Protein AF-0000000084334472 (afdb_homodimer)

Secondary structure (DSSP, 8-state):
---HHHH-TT------SS--HHHHHHHHHHHHHHHHHHHHHHTT--HHHHTSBSSTTS-BHHHHHHHHHHHHHHHHHHHHHHHHSSSPBPP---HHHHTTSGGGGS-THHHHHHHHHHHHHHHHHHHH--HHHHT-EEEETTTTEEEEHHHHHHHHHHHHHHHHHHHHH---/---HHHH-TT------SS--HHHHHHHHHHHHHHHHHHHHHHTT--HHHHTSBSSTTS-BHHHHHHHHHHHHHHHHHHHHHHHHSSSPBPP---HHHHTTSGGGGS-THHHHHHHHHHHHHHHHHHHH--HHHHT-EEEETTTTEEEEHHHHHHHHHHHHHHHHHHHHH---

pLDDT: mean 96.69, std 6.69, range [41.19, 98.94]

Radius of gyration: 20.28 Å; Cα contacts (8 Å, |Δi|>4): 456; chains: 2; bounding box: 44×54×48 Å

Foldseek 3Di:
DQPVCLVFVPDDFDDDPDLDPVNLVVLLVLLLCLLVLLCVLPVPPDPVQQQDALGVVHGGVLLLLQLLLVVLVLLLVQLVCQQVDAQAEGDDDDSVVVSPDPCSVDDSVVSSVSSNVSSVSVSVSSVVDDPVSQQGWHAHVVVRDTDGNSRSSSNSSSSSVRSSCSSNNRDD/DQPVCLVFVPDDFDDDPDLDPVNLVVLLVLLLCLLVLLCVLPVPPDPVQQQDALGVVHGGVLLLLQLLLVVLVLLLVQLVCQQVDAQAEGDDDDSVVVSPDPCSVDDSVVSSVSSNVSSVSVSVVSVPDDPVSQQGWHAHVVVRDTDGNSRSSSNSSSSSVRSSCSSNNRDD

Sequence (344 aa):
MIDDSLRYPIGKFTPPAAYTQEDITAWIADIKALPMQVRNAVIGLTDLQLNTPYRPGGWTIKQVVHHMADSHMNSLIRFKWALTEENPTIKTYHEDKWATQPDYALPVESSLKMLEGIHQHLVALLESFSEAEWNRTFYHPEAQIEISLKRNLGIYSWHGRHHLAHIQNTQFMIDDSLRYPIGKFTPPAAYTQEDITAWIADIKALPMQVRNAVIGLTDLQLNTPYRPGGWTIKQVVHHMADSHMNSLIRFKWALTEENPTIKTYHEDKWATQPDYALPVESSLKMLEGIHQHLVALLESFSEAEWNRTFYHPEAQIEISLKRNLGIYSWHGRHHLAHIQNTQF

Nearest PDB structures (foldseek):
  1rxq-assembly1_B  TM=9.729E-01  e=3.483E-16  Bacillus subtilis
  2rd9-assembly1_A  TM=7.974E-01  e=3.534E-05  Halalkalibacterium halodurans C-125
  2nsf-assembly1_A  TM=7.844E-01  e=7.533E-04  Corynebacterium glutamicum
  2yqy-assembly1_A  TM=8.229E-01  e=3.660E-03  Thermus thermophilus HB8
  2nsg-assembly1_A  TM=7.778E-01  e=3.851E-03  Corynebacterium glutamicum

InterPro domains:
  IPR023774 Putative metal-dependent hydrolase YfiT [MF_01256] (4-170)
  IPR024775 Hercynine oxygenase, DinB-like domain [PF12867] (35-167)
  IPR034660 DinB/YfiT-like putative metalloenzymes [G3DSA:1.20.120.450] (2-171)
  IPR034660 DinB/YfiT-like putative metalloenzymes [SSF109854] (6-168)

Organism: NCBI:txid1302689

Solvent-accessible surface area (backbone atoms only — not comparable to full-atom values): 19086 Å² total; per-residue (Å²): 127,89,60,59,57,63,77,33,66,77,55,78,88,70,85,66,97,65,90,44,70,69,52,51,52,51,30,48,52,44,48,60,46,41,44,61,52,50,48,68,71,47,75,82,56,49,72,71,56,33,64,35,46,48,41,93,94,48,56,23,40,41,42,50,49,44,44,50,28,56,50,50,52,51,49,49,50,51,53,52,44,26,76,72,38,85,55,35,72,60,78,84,78,61,63,75,58,59,63,69,38,68,40,55,72,52,68,63,64,36,31,49,31,24,32,44,15,50,35,52,39,44,45,42,41,64,75,62,54,49,74,72,57,42,64,30,28,29,28,38,72,88,81,67,43,76,43,34,46,55,56,50,45,48,50,50,28,45,50,52,53,39,54,45,43,38,53,70,68,41,82,128,127,88,60,59,57,62,78,34,68,77,55,77,90,71,85,69,96,65,89,44,71,67,54,52,54,50,30,50,51,45,48,62,45,40,44,62,53,49,47,67,71,46,74,81,55,49,72,70,56,32,64,35,46,48,40,94,95,48,56,24,39,43,42,49,50,43,45,51,28,55,52,50,52,51,46,49,50,52,54,52,43,26,75,72,40,82,55,35,71,60,79,85,79,61,64,75,59,60,63,68,40,67,40,56,73,52,68,63,63,36,31,50,31,25,32,42,16,49,33,53,39,43,46,41,40,62,76,61,55,48,74,72,56,42,64,30,29,28,29,37,72,88,79,68,44,78,43,35,47,55,56,51,45,49,52,51,27,46,50,52,54,39,55,46,42,38,54,70,66,39,82,128

Structure (mmCIF, N/CA/C/O backbone):
data_AF-0000000084334472-model_v1
#
loop_
_entity.id
_entity.type
_entity.pdbx_description
1 polymer 'Putative metal-dependen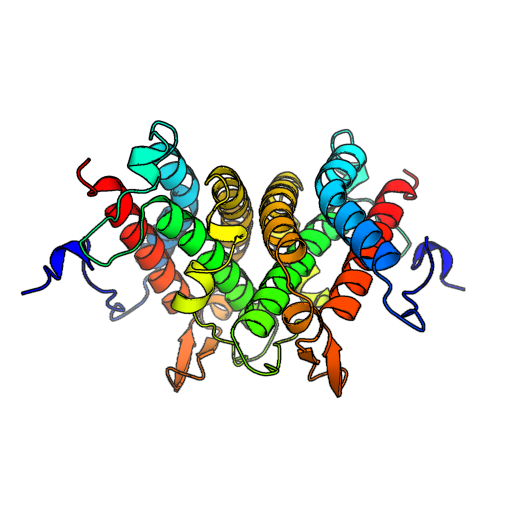t hydrolase'
#
loop_
_atom_site.group_PDB
_atom_site.id
_atom_site.type_symbol
_atom_site.label_atom_id
_atom_site.label_alt_id
_atom_site.label_comp_id
_atom_site.label_asym_id
_atom_site.label_entity_id
_atom_site.label_seq_id
_atom_site.pdbx_PDB_ins_code
_atom_site.Cartn_x
_atom_site.Cartn_y
_atom_site.Cartn_z
_atom_site.occupancy
_atom_site.B_iso_or_equiv
_atom_site.auth_seq_id
_atom_site.auth_comp_id
_atom_site.auth_asym_id
_atom_site.auth_atom_id
_atom_site.pdbx_PDB_model_num
ATOM 1 N N . MET A 1 1 ? -21.172 28.078 10.414 1 41.19 1 MET A N 1
ATOM 2 C CA . MET A 1 1 ? -19.781 28.281 10 1 41.19 1 MET A CA 1
ATOM 3 C C . MET A 1 1 ? -18.953 27.031 10.242 1 41.19 1 MET A C 1
ATOM 5 O O . MET A 1 1 ? -18.734 26.641 11.383 1 41.19 1 MET A O 1
ATOM 9 N N . ILE A 1 2 ? -19.078 25.891 9.492 1 51.53 2 ILE A N 1
ATOM 10 C CA . ILE A 1 2 ? -18.484 24.578 9.688 1 51.53 2 ILE A CA 1
ATOM 11 C C . ILE A 1 2 ? -17 24.734 10.031 1 51.53 2 ILE A C 1
ATOM 13 O O . ILE A 1 2 ? -16.266 25.438 9.336 1 51.53 2 ILE A O 1
ATOM 17 N N . ASP A 1 3 ? -16.562 24.609 11.414 1 62.38 3 ASP A N 1
ATOM 18 C CA . ASP A 1 3 ? -15.383 25.047 12.172 1 62.38 3 ASP A CA 1
ATOM 19 C C . ASP A 1 3 ? -14.102 24.516 11.547 1 62.38 3 ASP A C 1
ATOM 21 O O . ASP A 1 3 ? -13.852 23.312 11.547 1 62.38 3 ASP A O 1
ATOM 25 N N . ASP A 1 4 ? -13.469 25.266 10.562 1 80 4 ASP A N 1
ATOM 26 C CA . ASP A 1 4 ? -12.18 25.078 9.906 1 80 4 ASP A CA 1
ATOM 27 C C . ASP A 1 4 ? -11.141 24.531 10.883 1 80 4 ASP A C 1
ATOM 29 O O . ASP A 1 4 ? -10.211 23.844 10.484 1 80 4 ASP A O 1
ATOM 33 N N . SER A 1 5 ? -11.406 24.844 12.102 1 83.88 5 SER A N 1
ATOM 34 C CA . SER A 1 5 ? -10.438 24.406 13.102 1 83.88 5 SER A CA 1
ATOM 35 C C . SER A 1 5 ? -10.508 22.906 13.32 1 83.88 5 SER A C 1
ATOM 37 O O . SER A 1 5 ? -9.5 22.266 13.648 1 83.88 5 SER A O 1
ATOM 39 N N . LEU A 1 6 ? -11.656 22.391 13.125 1 85 6 LEU A N 1
ATOM 40 C CA . LEU A 1 6 ? -11.797 20.938 13.25 1 85 6 LEU A CA 1
ATOM 41 C C . LEU A 1 6 ? -11.312 20.234 11.992 1 85 6 LEU A C 1
ATOM 43 O O . LEU A 1 6 ? -10.805 19.109 12.062 1 85 6 LEU A O 1
ATOM 47 N N . ARG A 1 7 ? -11.539 20.922 10.969 1 90.62 7 ARG A N 1
ATOM 48 C CA . ARG A 1 7 ? -11.156 20.344 9.688 1 90.62 7 ARG A CA 1
ATOM 49 C C . ARG A 1 7 ? -9.641 20.359 9.516 1 90.62 7 ARG A C 1
ATOM 51 O O . ARG A 1 7 ? -9.07 19.453 8.891 1 90.62 7 ARG A O 1
ATOM 58 N N . TYR A 1 8 ? -8.984 21.391 10.031 1 94.56 8 TYR A N 1
ATOM 59 C CA . TYR A 1 8 ? -7.531 21.547 9.977 1 94.56 8 TYR A CA 1
ATOM 60 C C . TYR A 1 8 ? -6.965 21.875 11.352 1 94.56 8 TYR A C 1
ATOM 62 O O . TYR A 1 8 ? -6.457 22.969 11.578 1 94.56 8 TYR A O 1
ATOM 70 N N . PRO A 1 9 ? -6.906 20.922 12.094 1 93.56 9 PRO A N 1
ATOM 71 C CA . PRO A 1 9 ? -6.562 21.156 13.492 1 93.56 9 PRO A CA 1
ATOM 72 C C . PRO A 1 9 ? -5.141 21.688 13.672 1 93.56 9 PRO A C 1
ATOM 74 O O . PRO A 1 9 ? -4.828 22.312 14.695 1 93.56 9 PRO A O 1
ATOM 77 N N . ILE A 1 10 ? -4.215 21.438 12.641 1 95 10 ILE A N 1
ATOM 78 C CA . ILE A 1 10 ? -2.855 21.953 12.766 1 95 10 ILE A CA 1
ATOM 79 C C . ILE A 1 10 ? -2.557 22.906 11.609 1 95 10 ILE A C 1
ATOM 81 O O . ILE A 1 10 ? -1.393 23.141 11.273 1 95 10 ILE A O 1
ATOM 85 N N . GLY A 1 11 ? -3.615 23.375 10.953 1 94.62 11 GLY A N 1
ATOM 86 C CA . GLY A 1 11 ? -3.469 24.266 9.812 1 94.62 11 GLY A CA 1
ATOM 87 C C . GLY A 1 11 ? -3.281 23.516 8.5 1 94.62 11 GLY A C 1
ATOM 88 O O . GLY A 1 11 ? -3.15 22.297 8.492 1 94.62 11 GLY A O 1
ATOM 89 N N . LYS A 1 12 ? -3.27 24.234 7.414 1 95.38 12 LYS A N 1
ATOM 90 C CA . LYS A 1 12 ? -3.049 23.672 6.082 1 95.38 12 LYS A CA 1
ATOM 91 C C . LYS A 1 12 ? -1.558 23.531 5.789 1 95.38 12 LYS A C 1
ATOM 93 O O . LYS A 1 12 ? -0.731 24.219 6.395 1 95.38 12 LYS A O 1
ATOM 98 N N . PHE A 1 13 ? -1.219 22.672 4.98 1 95.44 13 PHE A N 1
ATOM 99 C CA . PHE A 1 13 ? 0.177 22.547 4.582 1 95.44 13 PHE A CA 1
ATOM 100 C C . PHE A 1 13 ? 0.644 23.781 3.83 1 95.44 13 PHE A C 1
ATOM 102 O O . PHE A 1 13 ? -0.03 24.25 2.906 1 95.44 13 PHE A O 1
ATOM 109 N N . THR A 1 14 ? 1.748 24.312 4.18 1 93.81 14 THR A N 1
ATOM 110 C CA . THR A 1 14 ? 2.424 25.406 3.496 1 93.81 14 THR A CA 1
ATOM 111 C C . THR A 1 14 ? 3.859 25.031 3.146 1 93.81 14 THR A C 1
ATOM 113 O O . THR A 1 14 ? 4.691 24.828 4.035 1 93.81 14 THR A O 1
ATOM 116 N N . PRO A 1 15 ? 4.086 24.891 1.851 1 92.5 15 PRO A N 1
ATOM 117 C CA . PRO A 1 15 ? 5.469 24.578 1.488 1 92.5 15 PRO A CA 1
ATOM 118 C C . PRO A 1 15 ? 6.461 25.641 1.938 1 92.5 15 PRO A C 1
ATOM 120 O O . PRO A 1 15 ? 6.18 26.844 1.827 1 92.5 15 PRO A O 1
ATOM 123 N N . PRO A 1 16 ? 7.535 25.25 2.453 1 93.69 16 PRO A N 1
ATOM 124 C CA . PRO A 1 16 ? 8.555 26.234 2.836 1 93.69 16 PRO A CA 1
ATOM 125 C C . PRO A 1 16 ? 9.219 26.891 1.631 1 93.69 16 PRO A C 1
ATOM 127 O O . PRO A 1 16 ? 9.133 26.375 0.514 1 93.69 16 PRO A O 1
ATOM 130 N N . ALA A 1 17 ? 9.836 28 1.909 1 92.25 17 ALA A N 1
ATOM 131 C CA . ALA A 1 17 ? 10.562 28.703 0.856 1 92.25 17 ALA A CA 1
ATOM 132 C C . ALA A 1 17 ? 11.719 27.875 0.325 1 92.25 17 ALA A C 1
ATOM 134 O O . ALA A 1 17 ? 12.016 27.891 -0.871 1 92.25 17 ALA A O 1
ATOM 135 N N . ALA A 1 18 ? 12.352 27.219 1.237 1 94.44 18 ALA A N 1
ATOM 136 C CA . ALA A 1 18 ? 13.438 26.297 0.912 1 94.44 18 ALA A CA 1
ATOM 137 C C . ALA A 1 18 ? 13.367 25.047 1.784 1 94.44 18 ALA A C 1
ATOM 139 O O . ALA A 1 18 ? 13.055 25.125 2.973 1 94.44 18 ALA A O 1
ATOM 140 N N . TYR A 1 19 ? 13.633 23.969 1.15 1 96.06 19 TYR A N 1
ATOM 141 C CA . TYR A 1 19 ? 13.672 22.719 1.89 1 96.06 19 TYR A CA 1
ATOM 142 C C . TYR A 1 19 ? 15.055 22.469 2.479 1 96.06 19 TYR A C 1
ATOM 144 O O . TYR A 1 19 ? 15.953 21.984 1.79 1 96.06 19 TYR A O 1
ATOM 152 N N . THR A 1 20 ? 15.211 22.75 3.783 1 96.44 20 THR A N 1
ATOM 153 C CA . THR A 1 20 ? 16.516 22.641 4.43 1 96.44 20 THR A CA 1
ATOM 154 C C . THR A 1 20 ? 16.734 21.219 4.938 1 96.44 20 THR A C 1
ATOM 156 O O . THR A 1 20 ? 15.797 20.422 5.039 1 96.44 20 THR A O 1
ATOM 159 N N . GLN A 1 21 ? 17.969 20.938 5.23 1 96.31 21 GLN A N 1
ATOM 160 C CA . GLN A 1 21 ? 18.297 19.656 5.828 1 96.31 21 GLN A CA 1
ATOM 161 C C . GLN A 1 21 ? 17.578 19.469 7.16 1 96.31 21 GLN A C 1
ATOM 163 O O . GLN A 1 21 ? 17.188 18.344 7.512 1 96.31 21 GLN A O 1
ATOM 168 N N . GLU A 1 22 ? 17.453 20.516 7.914 1 97.12 22 GLU A N 1
ATOM 169 C CA . GLU A 1 22 ? 16.734 20.453 9.18 1 97.12 22 GLU A CA 1
ATOM 170 C C . GLU A 1 22 ? 15.266 20.062 8.969 1 97.12 22 GLU A C 1
ATOM 172 O O . GLU A 1 22 ? 14.719 19.266 9.719 1 97.12 22 GLU A O 1
ATOM 177 N N . ASP A 1 23 ? 14.602 20.641 7.969 1 97.19 23 ASP A N 1
ATOM 178 C CA . ASP A 1 23 ? 13.227 20.281 7.625 1 97.19 23 ASP A CA 1
ATOM 179 C C . ASP A 1 23 ? 13.125 18.797 7.289 1 97.19 23 ASP A C 1
ATOM 181 O O . ASP A 1 23 ? 12.273 18.078 7.832 1 97.19 23 ASP A O 1
ATOM 185 N N . ILE A 1 24 ? 14.016 18.391 6.426 1 98.12 24 ILE A N 1
ATOM 186 C CA . ILE A 1 24 ? 14.008 17.016 5.934 1 98.12 24 ILE A CA 1
ATOM 187 C C . ILE A 1 24 ? 14.172 16.047 7.102 1 98.12 24 ILE A C 1
ATOM 189 O O . ILE A 1 24 ? 13.422 15.086 7.223 1 98.12 24 ILE A O 1
ATOM 193 N N . THR A 1 25 ? 15.102 16.359 7.984 1 98.31 25 THR A N 1
ATOM 194 C CA . THR A 1 25 ? 15.359 15.516 9.141 1 98.31 25 THR A CA 1
ATOM 195 C C . THR A 1 25 ? 14.133 15.453 10.047 1 98.31 25 THR A C 1
ATOM 197 O O . THR A 1 25 ? 13.742 14.383 10.508 1 98.31 25 THR A O 1
ATOM 200 N N . ALA A 1 26 ? 13.523 16.578 10.258 1 98.62 26 ALA A N 1
ATOM 201 C CA . ALA A 1 26 ? 12.344 16.641 11.117 1 98.62 26 ALA A CA 1
ATOM 202 C C . ALA A 1 26 ? 11.172 15.883 10.492 1 98.62 26 ALA A C 1
ATOM 204 O O . ALA A 1 26 ? 10.43 15.188 11.195 1 98.62 26 ALA A O 1
ATOM 205 N N . TRP A 1 27 ? 11.008 16.062 9.203 1 98.81 27 TRP A N 1
ATOM 206 C CA . TRP A 1 27 ? 9.898 15.414 8.516 1 98.81 27 TRP A CA 1
ATOM 207 C C . TRP A 1 27 ? 10.086 13.906 8.484 1 98.81 27 TRP A C 1
ATOM 209 O O . TRP A 1 27 ? 9.125 13.148 8.617 1 98.81 27 TRP A O 1
ATOM 219 N N . ILE A 1 28 ? 11.289 13.438 8.297 1 98.94 28 ILE A N 1
ATOM 220 C CA . ILE A 1 28 ? 11.555 12 8.352 1 98.94 28 ILE A CA 1
ATOM 221 C C . ILE A 1 28 ? 11.242 11.477 9.75 1 98.94 28 ILE A C 1
ATOM 223 O O . ILE A 1 28 ? 10.68 10.391 9.898 1 98.94 28 ILE A O 1
ATOM 227 N N . ALA A 1 29 ? 11.594 12.211 10.789 1 98.88 29 ALA A N 1
ATOM 228 C CA . ALA A 1 29 ? 11.289 11.82 12.164 1 98.88 29 ALA A CA 1
ATOM 229 C C . ALA A 1 29 ? 9.781 11.711 12.383 1 98.88 29 ALA A C 1
ATOM 231 O O . ALA A 1 29 ? 9.312 10.812 13.07 1 98.88 29 ALA A O 1
ATOM 232 N N . ASP A 1 30 ? 9.008 12.664 11.805 1 98.88 30 ASP A N 1
ATOM 233 C CA . ASP A 1 30 ? 7.555 12.602 11.867 1 98.88 30 ASP A CA 1
ATOM 234 C C . ASP A 1 30 ? 7.027 11.312 11.242 1 98.88 30 ASP A C 1
ATOM 236 O O . ASP A 1 30 ? 6.172 10.641 11.812 1 98.88 30 ASP A O 1
ATOM 240 N N . ILE A 1 31 ? 7.535 11.039 10.055 1 98.94 31 ILE A N 1
ATOM 241 C CA . ILE A 1 31 ? 7.125 9.836 9.328 1 98.94 31 ILE A CA 1
ATOM 242 C C . ILE A 1 31 ? 7.426 8.602 10.172 1 98.94 31 ILE A C 1
ATOM 244 O O . ILE A 1 31 ? 6.586 7.703 10.289 1 98.94 31 ILE A O 1
ATOM 248 N N . LYS A 1 32 ? 8.586 8.555 10.75 1 98.88 32 LYS A N 1
ATOM 249 C CA . LYS A 1 32 ? 9.047 7.41 11.531 1 98.88 32 LYS A CA 1
ATOM 250 C C . LYS A 1 32 ? 8.18 7.203 12.766 1 98.88 32 LYS A C 1
ATOM 252 O O . LYS A 1 32 ? 7.887 6.066 13.141 1 98.88 32 LYS A O 1
ATOM 257 N N . ALA A 1 33 ? 7.707 8.203 13.398 1 98.88 33 ALA A N 1
ATOM 258 C CA . ALA A 1 33 ? 7.027 8.141 14.688 1 98.88 33 ALA A CA 1
ATOM 259 C C . ALA A 1 33 ? 5.535 7.891 14.516 1 98.88 33 ALA A C 1
ATOM 261 O O . ALA A 1 33 ? 4.859 7.449 15.445 1 98.88 33 ALA A O 1
ATOM 262 N N . LEU A 1 34 ? 4.992 8.188 13.391 1 98.94 34 LEU A N 1
ATOM 263 C CA . LEU A 1 34 ? 3.553 8.305 13.188 1 98.94 34 LEU A CA 1
ATOM 264 C C . LEU A 1 34 ? 2.852 6.992 13.531 1 98.94 34 LEU A C 1
ATOM 266 O O . LEU A 1 34 ? 1.853 6.992 14.258 1 98.94 34 LEU A O 1
ATOM 270 N N . PRO A 1 35 ? 3.344 5.812 13.008 1 98.94 35 PRO A N 1
ATOM 271 C CA . PRO A 1 35 ? 2.586 4.59 13.266 1 98.94 35 PRO A CA 1
ATOM 272 C C . PRO A 1 35 ? 2.379 4.328 14.758 1 98.94 35 PRO A C 1
ATOM 274 O O . PRO A 1 35 ? 1.271 3.984 15.18 1 98.94 35 PRO A O 1
ATOM 277 N N . MET A 1 36 ? 3.387 4.477 15.523 1 98.88 36 MET A N 1
ATOM 278 C CA . MET A 1 36 ? 3.258 4.258 16.969 1 98.88 36 MET A CA 1
ATOM 279 C C . MET A 1 36 ? 2.332 5.297 17.594 1 98.88 36 MET A C 1
ATOM 281 O O . MET A 1 36 ? 1.545 4.973 18.484 1 98.88 36 MET A O 1
ATOM 285 N N . GLN A 1 37 ? 2.445 6.543 17.172 1 98.94 37 GLN A N 1
ATOM 286 C CA . GLN A 1 37 ? 1.591 7.602 17.688 1 98.94 37 GLN A CA 1
ATOM 287 C C . GLN A 1 37 ? 0.121 7.328 17.391 1 98.94 37 GLN A C 1
ATOM 289 O O . GLN A 1 37 ? -0.746 7.531 18.234 1 98.94 37 GLN A O 1
ATOM 294 N N . VAL A 1 38 ? -0.172 6.867 16.172 1 98.94 38 VAL A N 1
ATOM 295 C CA . VAL A 1 38 ? -1.544 6.531 15.805 1 98.94 38 VAL A CA 1
ATOM 296 C C . VAL A 1 38 ? -2.031 5.355 16.656 1 98.94 38 VAL A C 1
ATOM 298 O O . VAL A 1 38 ? -3.146 5.379 17.172 1 98.94 38 VAL A O 1
ATOM 301 N N . ARG A 1 39 ? -1.221 4.289 16.781 1 98.88 39 ARG A N 1
ATOM 302 C CA . ARG A 1 39 ? -1.583 3.143 17.609 1 98.88 39 ARG A CA 1
ATOM 303 C C . ARG A 1 39 ? -1.925 3.582 19.031 1 98.88 39 ARG A C 1
ATOM 305 O O . ARG A 1 39 ? -2.951 3.178 19.594 1 98.88 39 ARG A O 1
ATOM 312 N N . ASN A 1 40 ? -1.076 4.395 19.609 1 98.75 40 ASN A N 1
ATOM 313 C CA . ASN A 1 40 ? -1.287 4.867 20.984 1 98.75 40 ASN A CA 1
ATOM 314 C C . ASN A 1 40 ? -2.576 5.676 21.094 1 98.75 40 ASN A C 1
ATOM 316 O O . ASN A 1 40 ? -3.24 5.641 22.141 1 98.75 40 ASN A O 1
ATOM 320 N N . ALA A 1 41 ? -2.904 6.398 20.031 1 98.69 41 ALA A N 1
ATOM 321 C CA . ALA A 1 41 ? -4.086 7.258 20.062 1 98.69 41 ALA A CA 1
ATOM 322 C C . ALA A 1 41 ? -5.367 6.43 20 1 98.69 41 ALA A C 1
ATOM 324 O O . ALA A 1 41 ? -6.422 6.875 20.453 1 98.69 41 ALA A O 1
ATOM 325 N N . VAL A 1 42 ? -5.27 5.133 19.531 1 98.62 42 VAL A N 1
ATOM 326 C CA . VAL A 1 42 ? -6.535 4.453 19.266 1 98.62 42 VAL A CA 1
ATOM 327 C C . VAL A 1 42 ? -6.605 3.166 20.094 1 98.62 42 VAL A C 1
ATOM 329 O O . VAL A 1 42 ? -7.664 2.543 20.188 1 98.62 42 VAL A O 1
ATOM 332 N N . ILE A 1 43 ? -5.527 2.537 20.641 1 96.12 43 ILE A N 1
ATOM 333 C CA . ILE A 1 43 ? -5.43 1.211 21.234 1 96.12 43 ILE A CA 1
ATOM 334 C C . ILE A 1 43 ? -6.406 1.1 22.406 1 96.12 43 ILE A C 1
ATOM 336 O O . ILE A 1 43 ? -6.934 0.02 22.688 1 96.12 43 ILE A O 1
ATOM 340 N N . GLY A 1 44 ? -6.922 2.047 23.016 1 95.19 44 GLY A N 1
ATOM 341 C CA . GLY A 1 44 ? -7.809 1.97 24.156 1 95.19 44 GLY A CA 1
ATOM 342 C C . GLY A 1 44 ? -9.219 2.441 23.859 1 95.19 44 GLY A C 1
ATOM 343 O O . GLY A 1 44 ? -10.094 2.4 24.719 1 95.19 44 GLY A O 1
ATOM 344 N N . LEU A 1 45 ? -9.43 2.766 22.625 1 98 45 LEU A N 1
ATOM 345 C CA . LEU A 1 45 ? -10.742 3.277 22.266 1 98 45 LEU A CA 1
ATOM 346 C C . LEU A 1 45 ? -11.734 2.133 22.047 1 98 45 LEU A C 1
ATOM 348 O O . LEU A 1 45 ? -11.375 1.093 21.5 1 98 45 LEU A O 1
ATOM 352 N N . THR A 1 46 ? -12.969 2.328 22.516 1 97.94 46 THR A N 1
ATOM 353 C CA . THR A 1 46 ? -14.055 1.381 22.281 1 97.94 46 THR A CA 1
ATOM 354 C C . THR A 1 46 ? -14.555 1.472 20.844 1 97.94 46 THR A C 1
ATOM 356 O O . THR A 1 46 ? -14.234 2.422 20.125 1 97.94 46 THR A O 1
ATOM 359 N N . ASP A 1 47 ? -15.359 0.502 20.438 1 97.44 47 ASP A N 1
ATOM 360 C CA . ASP A 1 47 ? -15.961 0.536 19.109 1 97.44 47 ASP A CA 1
ATOM 361 C C . ASP A 1 47 ? -16.797 1.797 18.922 1 97.44 47 ASP A C 1
ATOM 363 O O . ASP A 1 47 ? -16.797 2.389 17.844 1 97.44 47 ASP A O 1
ATOM 367 N N . LEU A 1 48 ? -17.562 2.156 19.938 1 97.88 48 LEU A N 1
ATOM 368 C CA . LEU A 1 48 ? -18.375 3.365 19.875 1 97.88 48 LEU A CA 1
ATOM 369 C C . LEU A 1 48 ? -17.5 4.594 19.625 1 97.88 48 LEU A C 1
ATOM 371 O O . LEU A 1 48 ? -17.844 5.457 18.812 1 97.88 48 LEU A O 1
ATOM 375 N N . GLN A 1 49 ? -16.375 4.648 20.297 1 98.31 49 GLN A N 1
ATOM 376 C CA . GLN A 1 49 ? -15.461 5.777 20.141 1 98.31 49 GLN A CA 1
ATOM 377 C C . GLN A 1 49 ? -14.82 5.785 18.766 1 98.31 49 GLN A C 1
ATOM 379 O O . GLN A 1 49 ? -14.719 6.836 18.125 1 98.31 49 GLN A O 1
ATOM 384 N N . LEU A 1 50 ? -14.438 4.613 18.281 1 98.69 50 LEU A N 1
ATOM 385 C CA . LEU A 1 50 ? -13.836 4.488 16.969 1 98.69 50 LEU A CA 1
ATOM 386 C C . LEU A 1 50 ? -14.82 4.906 15.883 1 98.69 50 LEU A C 1
ATOM 388 O O . LEU A 1 50 ? -14.414 5.375 14.812 1 98.69 50 LEU A O 1
ATOM 392 N N . ASN A 1 51 ? -16.094 4.797 16.156 1 98 51 ASN A N 1
ATOM 393 C CA . ASN A 1 51 ? -17.125 5.117 15.18 1 98 51 ASN A CA 1
ATOM 394 C C . ASN A 1 51 ? -17.672 6.527 15.375 1 98 51 ASN A C 1
ATOM 396 O O . ASN A 1 51 ? -18.703 6.887 14.805 1 98 51 ASN A O 1
ATOM 400 N N . THR A 1 52 ? -16.969 7.367 16.156 1 98 52 THR A N 1
ATOM 401 C CA . THR A 1 52 ? -17.312 8.773 16.344 1 98 52 THR A CA 1
ATOM 402 C C . THR A 1 52 ? -16.641 9.641 15.281 1 98 52 THR A C 1
ATOM 404 O O . THR A 1 52 ? -15.422 9.57 15.094 1 98 52 THR A O 1
ATOM 407 N N . PRO A 1 53 ? -17.438 10.438 14.586 1 97.38 53 PRO A N 1
ATOM 408 C CA . PRO A 1 53 ? -16.812 11.383 13.656 1 97.38 53 PRO A CA 1
ATOM 409 C C . PRO A 1 53 ? -15.992 12.453 14.367 1 97.38 53 PRO A C 1
ATOM 411 O O . PRO A 1 53 ? -16.375 12.922 15.445 1 97.38 53 PRO A O 1
ATOM 414 N N . TYR A 1 54 ? -14.859 12.812 13.812 1 95.69 54 TYR A N 1
ATOM 415 C CA . TYR A 1 54 ? -13.992 13.789 14.469 1 95.69 54 TYR A CA 1
ATOM 416 C C . TYR A 1 54 ? -14.594 15.188 14.383 1 95.69 54 TYR A C 1
ATOM 418 O O . TYR A 1 54 ? -14.172 16.094 15.102 1 95.69 54 TYR A O 1
ATOM 426 N N . ARG A 1 55 ? -15.609 15.375 13.5 1 94.38 55 ARG A N 1
ATOM 427 C CA . ARG A 1 55 ? -16.422 16.578 13.336 1 94.38 55 ARG A CA 1
ATOM 428 C C . ARG A 1 55 ? -17.766 16.266 12.703 1 94.38 55 ARG A C 1
ATOM 430 O O . ARG A 1 55 ? -17.938 15.203 12.094 1 94.38 55 ARG A O 1
ATOM 437 N N . PRO A 1 56 ? -18.75 17.156 12.789 1 91.75 56 PRO A N 1
ATOM 438 C CA . PRO A 1 56 ? -20 16.906 12.078 1 91.75 56 PRO A CA 1
ATOM 439 C C . PRO A 1 56 ? -19.812 16.703 10.578 1 91.75 56 PRO A C 1
ATOM 441 O O . PRO A 1 56 ? -19.203 17.547 9.914 1 91.75 56 PRO A O 1
ATOM 444 N N . GLY A 1 57 ? -20.312 15.602 10.062 1 93.06 57 GLY A N 1
ATOM 445 C CA . GLY A 1 57 ? -20.203 15.312 8.641 1 93.06 57 GLY A CA 1
ATOM 446 C C . GLY A 1 57 ? -18.859 14.773 8.227 1 93.06 57 GLY A C 1
ATOM 447 O O . GLY A 1 57 ? -18.609 14.531 7.047 1 93.06 57 GLY A O 1
ATOM 448 N N . GLY A 1 58 ? -17.953 14.633 9.203 1 95.56 58 GLY A N 1
ATOM 449 C CA . GLY A 1 58 ? -16.625 14.141 8.898 1 95.56 58 GLY A CA 1
ATOM 450 C C . GLY A 1 58 ? -16.5 12.633 9.039 1 95.56 58 GLY A C 1
ATOM 451 O O . GLY A 1 58 ? -17.484 11.938 9.281 1 95.56 58 GLY A O 1
ATOM 452 N N . TRP A 1 59 ? -15.336 12.18 8.859 1 97.88 59 TRP A N 1
ATOM 453 C CA . TRP A 1 59 ? -15.023 10.766 8.992 1 97.88 59 TRP A CA 1
ATOM 454 C C . TRP A 1 59 ? -15 10.344 10.461 1 97.88 59 TRP A C 1
ATOM 456 O O . TRP A 1 59 ? -14.68 11.156 11.336 1 97.88 59 TRP A O 1
ATOM 466 N N . THR A 1 60 ? -15.328 9.133 10.719 1 98.44 60 THR A N 1
ATOM 467 C CA . THR A 1 60 ? -15.094 8.547 12.039 1 98.44 60 THR A CA 1
ATOM 468 C C . THR A 1 60 ? -13.602 8.344 12.273 1 98.44 60 THR A C 1
ATOM 470 O O . THR A 1 60 ? -12.805 8.352 11.336 1 98.44 60 THR A O 1
ATOM 473 N N . ILE A 1 61 ? -13.219 8.117 13.508 1 98.75 61 ILE A N 1
ATOM 474 C CA . ILE A 1 61 ? -11.836 7.828 13.852 1 98.75 61 ILE A CA 1
ATOM 475 C C . ILE A 1 61 ? -11.359 6.586 13.102 1 98.75 61 ILE A C 1
ATOM 477 O O . ILE A 1 61 ? -10.242 6.559 12.586 1 98.75 61 ILE A O 1
ATOM 481 N N . LYS A 1 62 ? -12.227 5.578 13.062 1 98.75 62 LYS A N 1
ATOM 482 C CA . LYS A 1 62 ? -11.898 4.359 12.32 1 98.75 62 LYS A CA 1
ATOM 483 C C . LYS A 1 62 ? -11.617 4.66 10.859 1 98.75 62 LYS A C 1
ATOM 485 O O . LYS A 1 62 ? -10.625 4.184 10.305 1 98.75 62 LYS A O 1
ATOM 490 N N . GLN A 1 63 ? -12.398 5.477 10.242 1 98.81 63 GLN A N 1
ATOM 491 C CA . GLN A 1 63 ? -12.203 5.852 8.852 1 98.81 63 GLN A CA 1
ATOM 492 C C . GLN A 1 63 ? -10.906 6.633 8.664 1 98.81 63 GLN A C 1
ATOM 494 O O . GLN A 1 63 ? -10.203 6.465 7.664 1 98.81 63 GLN A O 1
ATOM 499 N N . VAL A 1 64 ? -10.594 7.484 9.648 1 98.88 64 VAL A N 1
ATOM 500 C CA . VAL A 1 64 ? -9.359 8.266 9.586 1 98.88 64 VAL A CA 1
ATOM 501 C C . VAL A 1 64 ? -8.156 7.328 9.586 1 98.88 64 VAL A C 1
ATOM 503 O O . VAL A 1 64 ? -7.223 7.512 8.797 1 98.88 64 VAL A O 1
ATOM 506 N N . VAL A 1 65 ? -8.18 6.309 10.414 1 98.94 65 VAL A N 1
ATOM 507 C CA . VAL A 1 65 ? -7.062 5.371 10.508 1 98.94 65 VAL A CA 1
ATOM 508 C C . VAL A 1 65 ? -6.922 4.613 9.188 1 98.94 65 VAL A C 1
ATOM 510 O O . VAL A 1 65 ? -5.82 4.508 8.641 1 98.94 65 VAL A O 1
ATOM 513 N N . HIS A 1 66 ? -8.023 4.105 8.664 1 98.94 66 HIS A N 1
ATOM 514 C CA . HIS A 1 66 ? -7.98 3.381 7.398 1 98.94 66 HIS A CA 1
ATOM 515 C C . HIS A 1 66 ? -7.527 4.285 6.258 1 98.94 66 HIS A C 1
ATOM 517 O O . HIS A 1 66 ? -6.766 3.857 5.387 1 98.94 66 HIS A O 1
ATOM 523 N N . HIS A 1 67 ? -7.941 5.535 6.297 1 98.94 67 HIS A N 1
ATOM 524 C CA . HIS A 1 67 ? -7.531 6.5 5.281 1 98.94 67 HIS A CA 1
ATOM 525 C C . HIS A 1 67 ? -6.023 6.73 5.316 1 98.94 67 HIS A C 1
ATOM 527 O O . HIS A 1 67 ? -5.379 6.82 4.27 1 98.94 67 HIS A O 1
ATOM 533 N N . MET A 1 68 ? -5.484 6.875 6.496 1 98.94 68 MET A N 1
ATOM 534 C CA . MET A 1 68 ? -4.043 7.094 6.598 1 98.94 68 MET A CA 1
ATOM 535 C C . MET A 1 68 ? -3.271 5.934 5.98 1 98.94 68 MET A C 1
ATOM 537 O O . MET A 1 68 ? -2.291 6.148 5.266 1 98.94 68 MET A O 1
ATOM 541 N N . ALA A 1 69 ? -3.73 4.707 6.254 1 98.94 69 ALA A N 1
ATOM 542 C CA . ALA A 1 69 ? -3.066 3.547 5.664 1 98.94 69 ALA A CA 1
ATOM 543 C C . ALA A 1 69 ? -3.15 3.58 4.141 1 98.94 69 ALA A C 1
ATOM 545 O O . ALA A 1 69 ? -2.145 3.383 3.455 1 98.94 69 ALA A O 1
ATOM 546 N N . ASP A 1 70 ? -4.316 3.879 3.604 1 98.94 70 ASP A N 1
ATOM 547 C CA . ASP A 1 70 ? -4.516 3.982 2.16 1 98.94 70 ASP A CA 1
ATOM 548 C C . ASP A 1 70 ? -3.625 5.066 1.561 1 98.94 70 ASP A C 1
ATOM 550 O O . ASP A 1 70 ? -2.961 4.844 0.546 1 98.94 70 ASP A O 1
ATOM 554 N N . SER A 1 71 ? -3.656 6.199 2.203 1 98.88 71 SER A N 1
ATOM 555 C CA . SER A 1 71 ? -2.932 7.355 1.681 1 98.88 71 SER A CA 1
ATOM 556 C C . SER A 1 71 ? -1.426 7.121 1.703 1 98.88 71 SER A C 1
ATOM 558 O O . SER A 1 71 ? -0.733 7.406 0.724 1 98.88 71 SER A O 1
ATOM 560 N N . HIS A 1 72 ? -0.953 6.59 2.789 1 98.94 72 HIS A N 1
ATOM 561 C CA . HIS A 1 72 ? 0.49 6.418 2.918 1 98.94 72 HIS A CA 1
ATOM 562 C C . HIS A 1 72 ? 0.979 5.234 2.088 1 98.94 72 HIS A C 1
ATOM 564 O O . HIS A 1 72 ? 2.135 5.207 1.658 1 98.94 72 HIS A O 1
ATOM 570 N N . MET A 1 73 ? 0.108 4.27 1.86 1 98.81 73 MET A N 1
ATOM 571 C CA . MET A 1 73 ? 0.38 3.248 0.854 1 98.81 73 MET A CA 1
ATOM 572 C C . MET A 1 73 ? 0.624 3.881 -0.512 1 98.81 73 MET A C 1
ATOM 574 O O . MET A 1 73 ? 1.601 3.555 -1.188 1 98.81 73 MET A O 1
ATOM 578 N N . ASN A 1 74 ? -0.197 4.777 -0.917 1 98.81 74 ASN A N 1
ATOM 579 C CA . ASN A 1 74 ? -0.025 5.496 -2.174 1 98.81 74 ASN A CA 1
ATOM 580 C C . ASN A 1 74 ? 1.245 6.344 -2.166 1 98.81 74 ASN A C 1
ATOM 582 O O . ASN A 1 74 ? 1.918 6.469 -3.189 1 98.81 74 ASN A O 1
ATOM 586 N N . SER A 1 75 ? 1.543 6.914 -1.034 1 98.81 75 SER A N 1
ATOM 587 C CA . SER A 1 75 ? 2.754 7.723 -0.942 1 98.81 75 SER A CA 1
ATOM 588 C C . SER A 1 75 ? 4.004 6.875 -1.166 1 98.81 75 SER A C 1
ATOM 590 O O . SER A 1 75 ? 4.906 7.277 -1.902 1 98.81 75 SER A O 1
ATOM 592 N N . LEU A 1 76 ? 4.094 5.727 -0.504 1 98.94 76 LEU A N 1
ATOM 593 C CA . LEU A 1 76 ? 5.227 4.836 -0.717 1 98.94 76 LEU A CA 1
ATOM 594 C C . LEU A 1 76 ? 5.395 4.516 -2.197 1 98.94 76 LEU A C 1
ATOM 596 O O . LEU A 1 76 ? 6.508 4.57 -2.729 1 98.94 76 LEU A O 1
ATOM 600 N N . ILE A 1 77 ? 4.352 4.262 -2.859 1 98.88 77 ILE A N 1
ATOM 601 C CA . ILE A 1 77 ? 4.352 3.928 -4.277 1 98.88 77 ILE A CA 1
ATOM 602 C C . ILE A 1 77 ? 4.863 5.117 -5.09 1 98.88 77 ILE A C 1
ATOM 604 O O . ILE A 1 77 ? 5.684 4.953 -5.996 1 98.88 77 ILE A O 1
ATOM 608 N N . ARG A 1 78 ? 4.438 6.293 -4.766 1 98.88 78 ARG A N 1
ATOM 609 C CA . ARG A 1 78 ? 4.867 7.484 -5.484 1 98.88 78 ARG A CA 1
ATOM 610 C C . ARG A 1 78 ? 6.367 7.711 -5.324 1 98.88 78 ARG A C 1
ATOM 612 O O . ARG A 1 78 ? 7.051 8.078 -6.281 1 98.88 78 ARG A O 1
ATOM 619 N N . PHE A 1 79 ? 6.867 7.523 -4.102 1 98.88 79 PHE A N 1
ATOM 620 C CA . PHE A 1 79 ? 8.305 7.633 -3.893 1 98.88 79 PHE A CA 1
ATOM 621 C C . PHE A 1 79 ? 9.055 6.613 -4.738 1 98.88 79 PHE A C 1
ATOM 623 O O . PHE A 1 79 ? 10.047 6.945 -5.391 1 98.88 79 PHE A O 1
ATOM 630 N N . LYS A 1 80 ? 8.57 5.434 -4.777 1 98.88 80 LYS A N 1
ATOM 631 C CA . LYS A 1 80 ? 9.25 4.375 -5.516 1 98.88 80 LYS A CA 1
ATOM 632 C C . LYS A 1 80 ? 9.18 4.625 -7.02 1 98.88 80 LYS A C 1
ATOM 634 O O . LYS A 1 80 ? 10.156 4.387 -7.742 1 98.88 80 LYS A O 1
ATOM 639 N N . TRP A 1 81 ? 8 5.113 -7.543 1 98.88 81 TRP A N 1
ATOM 640 C CA . TRP A 1 81 ? 7.91 5.516 -8.945 1 98.88 81 TRP A CA 1
ATOM 641 C C . TRP A 1 81 ? 8.961 6.566 -9.273 1 98.88 81 TRP A C 1
ATOM 643 O O . TRP A 1 81 ? 9.719 6.41 -10.234 1 98.88 81 TRP A O 1
ATOM 653 N N . ALA A 1 82 ? 9.023 7.539 -8.469 1 98.81 82 ALA A N 1
ATOM 654 C CA . ALA A 1 82 ? 9.898 8.68 -8.75 1 98.81 82 ALA A CA 1
ATOM 655 C C . ALA A 1 82 ? 11.367 8.273 -8.68 1 98.81 82 ALA A C 1
ATOM 657 O O . ALA A 1 82 ? 12.211 8.836 -9.383 1 98.81 82 ALA A O 1
ATOM 658 N N . LEU A 1 83 ? 11.719 7.312 -7.84 1 98.56 83 LEU A N 1
ATOM 659 C CA . LEU A 1 83 ? 13.094 6.844 -7.684 1 98.56 83 LEU A CA 1
ATOM 660 C C . LEU A 1 83 ? 13.523 6.008 -8.883 1 98.56 83 LEU A C 1
ATOM 662 O O . LEU A 1 83 ? 14.711 5.914 -9.188 1 98.56 83 LEU A O 1
ATOM 666 N N . THR A 1 84 ? 12.57 5.438 -9.617 1 98.69 84 THR A N 1
ATOM 667 C CA . THR A 1 84 ? 12.945 4.398 -10.57 1 98.69 84 THR A CA 1
ATOM 668 C C . THR A 1 84 ? 12.492 4.773 -11.977 1 98.69 84 THR A C 1
ATOM 670 O O . THR A 1 84 ? 12.75 4.043 -12.938 1 98.69 84 THR A O 1
ATOM 673 N N . GLU A 1 85 ? 11.75 5.828 -12.109 1 98.69 85 GLU A N 1
ATOM 674 C CA . GLU A 1 85 ? 11.305 6.371 -13.391 1 98.69 85 GLU A CA 1
ATOM 675 C C . GLU A 1 85 ? 11.656 7.848 -13.516 1 98.69 85 GLU A C 1
ATOM 677 O O . GLU A 1 85 ? 11.883 8.523 -12.508 1 98.69 85 GLU A O 1
ATOM 682 N N . GLU A 1 86 ? 11.727 8.359 -14.727 1 98.44 86 GLU A N 1
ATOM 683 C CA . GLU A 1 86 ? 11.977 9.781 -14.945 1 98.44 86 GLU A CA 1
ATOM 684 C C . GLU A 1 86 ? 10.68 10.586 -14.93 1 98.44 86 GLU A C 1
ATOM 686 O O . GLU A 1 86 ? 9.867 10.477 -15.844 1 98.44 86 GLU A O 1
ATOM 691 N N . ASN A 1 87 ? 10.484 11.359 -13.906 1 98.62 87 ASN A N 1
ATOM 692 C CA . ASN A 1 87 ? 9.328 12.227 -13.688 1 98.62 87 ASN A CA 1
ATOM 693 C C . ASN A 1 87 ? 8.031 11.531 -14.078 1 98.62 87 ASN A C 1
ATOM 695 O O . ASN A 1 87 ? 7.27 12.031 -14.906 1 98.62 87 ASN A O 1
ATOM 699 N N . PRO A 1 88 ? 7.73 10.438 -13.406 1 98.88 88 PRO A N 1
ATOM 700 C CA . PRO A 1 88 ? 6.516 9.703 -13.758 1 98.88 88 PRO A CA 1
ATOM 701 C C . PRO A 1 88 ? 5.242 10.484 -13.445 1 98.88 88 PRO A C 1
ATOM 703 O O . PRO A 1 88 ? 5.211 11.273 -12.492 1 98.88 88 PRO A O 1
ATOM 706 N N . THR A 1 89 ? 4.223 10.312 -14.273 1 98.81 89 THR A N 1
ATOM 707 C CA . THR A 1 89 ? 2.875 10.727 -13.906 1 98.81 89 THR A CA 1
ATOM 708 C C . THR A 1 89 ? 2.248 9.734 -12.93 1 98.81 89 THR A C 1
ATOM 710 O O . THR A 1 89 ? 2.143 8.539 -13.234 1 98.81 89 THR A O 1
ATOM 713 N N . ILE A 1 90 ? 1.897 10.18 -11.797 1 98.62 90 ILE A N 1
ATOM 714 C CA . ILE A 1 90 ? 1.301 9.281 -10.812 1 98.62 90 ILE A CA 1
ATOM 715 C C . ILE A 1 90 ? -0.181 9.086 -11.125 1 98.62 90 ILE A C 1
ATOM 717 O O . ILE A 1 90 ? -0.754 9.82 -11.938 1 98.62 90 ILE A O 1
ATOM 721 N N . LYS A 1 91 ? -0.782 8.047 -10.57 1 98.5 91 LYS A N 1
ATOM 722 C CA . LYS A 1 91 ? -2.225 7.848 -10.656 1 98.5 91 LYS A CA 1
ATOM 723 C C . LYS A 1 91 ? -2.918 8.266 -9.367 1 98.5 91 LYS A C 1
ATOM 725 O O . LYS A 1 91 ? -2.566 7.797 -8.281 1 98.5 91 LYS A O 1
ATOM 730 N N . THR A 1 92 ? -3.807 9.18 -9.445 1 98.44 92 THR A N 1
ATOM 731 C CA . THR A 1 92 ? -4.562 9.664 -8.297 1 98.44 92 THR A CA 1
ATOM 732 C C . THR A 1 92 ? -5.715 8.711 -7.973 1 98.44 92 THR A C 1
ATOM 734 O O . THR A 1 92 ? -5.859 7.664 -8.609 1 98.44 92 THR A O 1
ATOM 737 N N . TYR A 1 93 ? -6.449 8.953 -6.914 1 98.5 93 TYR A N 1
ATOM 738 C CA . TYR A 1 93 ? -7.562 8.109 -6.492 1 98.5 93 TYR A CA 1
ATOM 739 C C . TYR A 1 93 ? -8.625 8.93 -5.773 1 98.5 93 TYR A C 1
ATOM 741 O O . TYR A 1 93 ? -8.359 10.047 -5.32 1 98.5 93 TYR A O 1
ATOM 749 N N . HIS A 1 94 ? -9.82 8.398 -5.723 1 98.38 94 HIS A N 1
ATOM 750 C CA . HIS A 1 94 ? -10.938 9.031 -5.023 1 98.38 94 HIS A CA 1
ATOM 751 C C . HIS A 1 94 ? -10.977 8.617 -3.557 1 98.38 94 HIS A C 1
ATOM 753 O O . HIS A 1 94 ? -11.672 7.664 -3.193 1 98.38 94 HIS A O 1
ATOM 759 N N . GLU A 1 95 ? -10.305 9.414 -2.736 1 97.88 95 GLU A N 1
ATOM 760 C CA . GLU A 1 95 ? -10.195 9.062 -1.325 1 97.88 95 GLU A CA 1
ATOM 761 C C . GLU A 1 95 ? -11.57 8.969 -0.669 1 97.88 95 GLU A C 1
ATOM 763 O O . GLU A 1 95 ? -11.797 8.133 0.207 1 97.88 95 GLU A O 1
ATOM 768 N N . ASP A 1 96 ? -12.484 9.859 -1.081 1 97.81 96 ASP A N 1
ATOM 769 C CA . ASP A 1 96 ? -13.828 9.867 -0.518 1 97.81 96 ASP A CA 1
ATOM 770 C C . ASP A 1 96 ? -14.578 8.586 -0.855 1 97.81 96 ASP A C 1
ATOM 772 O O . ASP A 1 96 ? -15.312 8.047 -0.021 1 97.81 96 ASP A O 1
ATOM 776 N N . LYS A 1 97 ? -14.383 8.086 -2.074 1 98.62 97 LYS A N 1
ATOM 777 C CA . LYS A 1 97 ? -15.016 6.824 -2.463 1 98.62 97 LYS A CA 1
ATOM 778 C C . LYS A 1 97 ? -14.328 5.637 -1.793 1 98.62 97 LYS A C 1
ATOM 780 O O . LYS A 1 97 ? -14.992 4.68 -1.384 1 98.62 97 LYS A O 1
ATOM 785 N N . TRP A 1 98 ? -13.023 5.711 -1.681 1 98.81 98 TRP A N 1
ATOM 786 C CA . TRP A 1 98 ? -12.297 4.637 -1.015 1 98.81 98 TRP A CA 1
ATOM 787 C C . TRP A 1 98 ? -12.758 4.484 0.431 1 98.81 98 TRP A C 1
ATOM 789 O O . TRP A 1 98 ? -12.875 3.363 0.938 1 98.81 98 TRP A O 1
ATOM 799 N N . ALA A 1 99 ? -13.109 5.531 1.102 1 98.44 99 ALA A N 1
ATOM 800 C CA . ALA A 1 99 ? -13.414 5.559 2.529 1 98.44 99 ALA A CA 1
ATOM 801 C C . ALA A 1 99 ? -14.797 4.98 2.805 1 98.44 99 ALA A C 1
ATOM 803 O O . ALA A 1 99 ? -15.203 4.836 3.963 1 98.44 99 ALA A O 1
ATOM 804 N N . THR A 1 100 ? -15.523 4.664 1.744 1 97.56 100 THR A N 1
ATOM 805 C CA . THR A 1 100 ? -16.875 4.125 1.93 1 97.56 100 THR A CA 1
ATOM 806 C C . THR A 1 100 ? -16.922 2.648 1.542 1 97.56 100 THR A C 1
ATOM 808 O O . THR A 1 100 ? -17.984 2.033 1.546 1 97.56 100 THR A O 1
ATOM 811 N N . GLN A 1 101 ? -15.805 2.088 1.172 1 98.38 101 GLN A N 1
ATOM 812 C CA . GLN A 1 101 ? -15.758 0.689 0.756 1 98.38 101 GLN A CA 1
ATOM 813 C C . GLN A 1 101 ? -15.867 -0.245 1.958 1 98.38 101 GLN A C 1
ATOM 815 O O . GLN A 1 101 ? -15.586 0.153 3.088 1 98.38 101 GLN A O 1
ATOM 820 N N . PRO A 1 102 ? -16.188 -1.498 1.811 1 98.62 102 PRO A N 1
ATOM 821 C CA . PRO A 1 102 ? -16.484 -2.438 2.895 1 98.62 102 PRO A CA 1
ATOM 822 C C . PRO A 1 102 ? -15.273 -2.701 3.795 1 98.62 102 PRO A C 1
ATOM 824 O O . PRO A 1 102 ? -15.438 -3.041 4.969 1 98.62 102 PRO A O 1
ATOM 827 N N . ASP A 1 103 ? -14.094 -2.502 3.254 1 98.81 103 ASP A N 1
ATOM 828 C CA . ASP A 1 103 ? -12.922 -2.801 4.078 1 98.81 103 ASP A CA 1
ATOM 829 C C . ASP A 1 103 ? -12.758 -1.764 5.188 1 98.81 103 ASP A C 1
ATOM 831 O O . ASP A 1 103 ? -12.031 -1.995 6.156 1 98.81 103 ASP A O 1
ATOM 835 N N . TYR A 1 104 ? -13.445 -0.689 5.098 1 98.69 104 TYR A N 1
ATOM 836 C CA . TYR A 1 104 ? -13.375 0.33 6.141 1 98.69 104 TYR A CA 1
ATOM 837 C C . TYR A 1 104 ? -14.195 -0.074 7.355 1 98.69 104 TYR A C 1
ATOM 839 O O . TYR A 1 104 ? -14.172 0.607 8.383 1 98.69 104 TYR A O 1
ATOM 847 N N . ALA A 1 105 ? -14.883 -1.196 7.383 1 98.31 105 ALA A N 1
ATOM 848 C CA . ALA A 1 105 ? -15.586 -1.739 8.539 1 98.31 105 ALA A CA 1
ATOM 849 C C . ALA A 1 105 ? -14.664 -2.617 9.383 1 98.31 105 ALA A C 1
ATOM 851 O O . ALA A 1 105 ? -14.992 -2.971 10.516 1 98.31 105 ALA A O 1
ATOM 852 N N . LEU A 1 106 ? -13.516 -2.939 8.898 1 98.75 106 LEU A N 1
ATOM 853 C CA . LEU A 1 106 ? -12.547 -3.781 9.602 1 98.75 106 LEU A CA 1
ATOM 854 C C . LEU A 1 106 ? -12.094 -3.119 10.898 1 98.75 106 LEU A C 1
ATOM 856 O O . LEU A 1 106 ? -12.164 -1.896 11.031 1 98.75 106 LEU A O 1
ATOM 860 N N . PRO A 1 107 ? -11.633 -3.99 11.836 1 98.56 107 PRO A N 1
ATOM 861 C CA . PRO A 1 107 ? -10.891 -3.391 12.945 1 98.56 107 PRO A CA 1
ATOM 862 C C . PRO A 1 107 ? -9.68 -2.59 12.484 1 98.56 107 PRO A C 1
ATOM 864 O O . PRO A 1 107 ? -9.055 -2.936 11.477 1 98.56 107 PRO A O 1
ATOM 867 N N . VAL A 1 108 ? -9.273 -1.573 13.258 1 98.81 108 VAL A N 1
ATOM 868 C CA . VAL A 1 108 ? -8.234 -0.641 12.836 1 98.81 108 VAL A CA 1
ATOM 869 C C . VAL A 1 108 ? -6.883 -1.35 12.828 1 98.81 108 VAL A C 1
ATOM 871 O O . VAL A 1 108 ? -5.926 -0.86 12.219 1 98.81 108 VAL A O 1
ATOM 874 N N . GLU A 1 109 ? -6.797 -2.543 13.469 1 98.69 109 GLU A N 1
ATOM 875 C CA . GLU A 1 109 ? -5.52 -3.238 13.578 1 98.69 109 GLU A CA 1
ATOM 876 C C . GLU A 1 109 ? -4.938 -3.559 12.211 1 98.69 109 GLU A C 1
ATOM 878 O O . GLU A 1 109 ? -3.721 -3.537 12.023 1 98.69 109 GLU A O 1
ATOM 883 N N . SER A 1 110 ? -5.777 -3.887 11.242 1 98.81 110 SER A N 1
ATOM 884 C CA . SER A 1 110 ? -5.305 -4.18 9.891 1 98.81 110 SER A CA 1
ATOM 885 C C . SER A 1 110 ? -4.543 -2.996 9.305 1 98.81 110 SER A C 1
ATOM 887 O O . SER A 1 110 ? -3.445 -3.162 8.766 1 98.81 110 SER A O 1
ATOM 889 N N . SER A 1 111 ? -5.094 -1.809 9.469 1 98.94 111 SER A N 1
ATOM 890 C CA . SER A 1 111 ? -4.473 -0.6 8.938 1 98.94 111 SER A CA 1
ATOM 891 C C . SER A 1 111 ? -3.264 -0.188 9.766 1 98.94 111 SER A C 1
ATOM 893 O O . SER A 1 111 ? -2.297 0.36 9.234 1 98.94 111 SER A O 1
ATOM 895 N N . LEU A 1 112 ? -3.318 -0.474 11.07 1 98.94 112 LEU A N 1
ATOM 896 C CA . LEU A 1 112 ? -2.162 -0.173 11.906 1 98.94 112 LEU A CA 1
ATOM 897 C C . LEU A 1 112 ? -0.962 -1.024 11.5 1 98.94 112 LEU A C 1
ATOM 899 O O . LEU A 1 112 ? 0.172 -0.541 11.492 1 98.94 112 LEU A O 1
ATOM 903 N N . LYS A 1 113 ? -1.177 -2.262 11.164 1 98.88 113 LYS A N 1
ATOM 904 C CA . LYS A 1 113 ? -0.107 -3.115 10.656 1 98.88 113 LYS A CA 1
ATOM 905 C C . LYS A 1 113 ? 0.451 -2.568 9.344 1 98.88 113 LYS A C 1
ATOM 907 O O . LYS A 1 113 ? 1.668 -2.51 9.156 1 98.88 113 LYS A O 1
ATOM 912 N N . MET A 1 114 ? -0.451 -2.164 8.445 1 98.94 114 MET A N 1
ATOM 913 C CA . MET A 1 114 ? -0.029 -1.571 7.184 1 98.94 114 MET A CA 1
ATOM 914 C C . MET A 1 114 ? 0.837 -0.339 7.422 1 98.94 114 MET A C 1
ATOM 916 O O . MET A 1 114 ? 1.911 -0.207 6.832 1 98.94 114 MET A O 1
ATOM 920 N N . LEU A 1 115 ? 0.361 0.541 8.312 1 98.94 115 LEU A N 1
ATOM 921 C CA . LEU A 1 115 ? 1.094 1.771 8.594 1 98.94 115 LEU A CA 1
ATOM 922 C C . LEU A 1 115 ? 2.498 1.464 9.102 1 98.94 115 LEU A C 1
ATOM 924 O O . LEU A 1 115 ? 3.471 2.088 8.672 1 98.94 115 LEU A O 1
ATOM 928 N N . GLU A 1 116 ? 2.574 0.509 9.984 1 98.94 116 GLU A N 1
ATOM 929 C CA . GLU A 1 116 ? 3.873 0.163 10.555 1 98.94 116 GLU A CA 1
ATOM 930 C C . GLU A 1 116 ? 4.836 -0.323 9.477 1 98.94 116 GLU A C 1
ATOM 932 O O . GLU A 1 116 ? 5.953 0.184 9.359 1 98.94 116 GLU A O 1
ATOM 937 N N . GLY A 1 117 ? 4.422 -1.282 8.719 1 98.94 117 GLY A N 1
ATOM 938 C CA . GLY A 1 117 ? 5.277 -1.811 7.668 1 98.94 117 GLY A CA 1
ATOM 939 C C . GLY A 1 117 ? 5.613 -0.785 6.602 1 98.94 117 GLY A C 1
ATOM 940 O O . GLY A 1 117 ? 6.773 -0.645 6.211 1 98.94 117 GLY A O 1
ATOM 941 N N . ILE A 1 118 ? 4.625 -0.034 6.145 1 98.94 118 ILE A N 1
ATOM 942 C CA . ILE A 1 118 ? 4.777 0.966 5.094 1 98.94 118 ILE A CA 1
ATOM 943 C C . ILE A 1 118 ? 5.773 2.033 5.539 1 98.94 118 ILE A C 1
ATOM 945 O O . ILE A 1 118 ? 6.676 2.4 4.781 1 98.94 118 ILE A O 1
ATOM 949 N N . HIS A 1 119 ? 5.656 2.469 6.754 1 98.94 119 HIS A N 1
ATOM 950 C CA . HIS A 1 119 ? 6.504 3.557 7.223 1 98.94 119 HIS A CA 1
ATOM 951 C C . HIS A 1 119 ? 7.934 3.078 7.457 1 98.94 119 HIS A C 1
ATOM 953 O O . HIS A 1 119 ? 8.883 3.844 7.281 1 98.94 119 HIS A O 1
ATOM 959 N N . GLN A 1 120 ? 8.094 1.827 7.82 1 98.94 120 GLN A N 1
ATOM 960 C CA . GLN A 1 120 ? 9.453 1.3 7.887 1 98.94 120 GLN A CA 1
ATOM 961 C C . GLN A 1 120 ? 10.125 1.341 6.52 1 98.94 120 GLN A C 1
ATOM 963 O O . GLN A 1 120 ? 11.297 1.727 6.41 1 98.94 120 GLN A O 1
ATOM 968 N N . HIS A 1 121 ? 9.406 0.983 5.473 1 98.94 121 HIS A N 1
ATOM 969 C CA . HIS A 1 121 ? 9.945 1.049 4.121 1 98.94 121 HIS A CA 1
ATOM 970 C C . HIS A 1 121 ? 10.195 2.492 3.697 1 98.94 121 HIS A C 1
ATOM 972 O O . HIS A 1 121 ? 11.25 2.807 3.131 1 98.94 121 HIS A O 1
ATOM 978 N N . LEU A 1 122 ? 9.242 3.355 3.977 1 98.94 122 LEU A N 1
ATOM 979 C CA . LEU A 1 122 ? 9.383 4.77 3.643 1 98.94 122 LEU A CA 1
ATOM 980 C C . LEU A 1 122 ? 10.641 5.355 4.281 1 98.94 122 LEU A C 1
ATOM 982 O O . LEU A 1 122 ? 11.453 5.984 3.598 1 98.94 122 LEU A O 1
ATOM 986 N N . VAL A 1 123 ? 10.797 5.125 5.539 1 98.94 123 VAL A N 1
ATOM 987 C CA . VAL A 1 123 ? 11.906 5.707 6.281 1 98.94 123 VAL A CA 1
ATOM 988 C C . VAL A 1 123 ? 13.227 5.168 5.734 1 98.94 123 VAL A C 1
ATOM 990 O O . VAL A 1 123 ? 14.188 5.922 5.559 1 98.94 123 VAL A O 1
ATOM 993 N N . ALA A 1 124 ? 13.297 3.854 5.453 1 98.94 124 ALA A N 1
ATOM 994 C CA . ALA A 1 124 ? 14.5 3.262 4.879 1 98.94 124 ALA A CA 1
ATOM 995 C C . ALA A 1 124 ? 14.867 3.934 3.561 1 98.94 124 ALA A C 1
ATOM 997 O O . ALA A 1 124 ? 16.047 4.203 3.299 1 98.94 124 ALA A O 1
ATOM 998 N N . LEU A 1 125 ? 13.883 4.199 2.711 1 98.88 125 LEU A N 1
ATOM 999 C CA . LEU A 1 125 ? 14.133 4.891 1.452 1 98.88 125 LEU A CA 1
ATOM 1000 C C . LEU A 1 125 ? 14.602 6.32 1.703 1 98.88 125 LEU A C 1
ATOM 1002 O O . LEU A 1 125 ? 15.664 6.723 1.218 1 98.88 125 LEU A O 1
ATOM 1006 N N . LEU A 1 126 ? 13.867 7.051 2.51 1 98.88 126 LEU A N 1
ATOM 1007 C CA . LEU A 1 126 ? 14.109 8.469 2.742 1 98.88 126 LEU A CA 1
ATOM 1008 C C . LEU A 1 126 ? 15.5 8.695 3.322 1 98.88 126 LEU A C 1
ATOM 1010 O O . LEU A 1 126 ? 16.219 9.617 2.908 1 98.88 126 LEU A O 1
ATOM 1014 N N . GLU A 1 127 ? 15.898 7.84 4.199 1 98.62 127 GLU A N 1
ATOM 1015 C CA . GLU A 1 127 ? 17.172 7.992 4.883 1 98.62 127 GLU A CA 1
ATOM 1016 C C . GLU A 1 127 ? 18.344 7.645 3.957 1 98.62 127 GLU A C 1
ATOM 1018 O O . GLU A 1 127 ? 19.484 7.977 4.246 1 98.62 127 GLU A O 1
ATOM 1023 N N . SER A 1 128 ? 18.031 7.035 2.861 1 98.38 128 SER A N 1
ATOM 1024 C CA . SER A 1 128 ? 19.094 6.598 1.95 1 98.38 128 SER A CA 1
ATOM 1025 C C . SER A 1 128 ? 19.266 7.582 0.8 1 98.38 128 SER A C 1
ATOM 1027 O O . SER A 1 128 ? 20.219 7.469 0.025 1 98.38 128 SER A O 1
ATOM 1029 N N . PHE A 1 129 ? 18.406 8.578 0.649 1 98.25 129 PHE A N 1
ATOM 1030 C CA . PHE A 1 129 ? 18.359 9.422 -0.542 1 98.25 129 PHE A CA 1
ATOM 1031 C C . PHE A 1 129 ? 19.625 10.258 -0.65 1 98.25 129 PHE A C 1
ATOM 1033 O O . PHE A 1 129 ? 20.062 10.867 0.333 1 98.25 129 PHE A O 1
ATOM 1040 N N . SER A 1 130 ? 20.234 10.289 -1.808 1 97.06 130 SER A N 1
ATOM 1041 C CA . SER A 1 130 ? 21.219 11.289 -2.17 1 97.06 130 SER A CA 1
ATOM 1042 C C . SER A 1 130 ? 20.578 12.633 -2.48 1 97.06 130 SER A C 1
ATOM 1044 O O . SER A 1 130 ? 19.344 12.719 -2.604 1 97.06 130 SER A O 1
ATOM 1046 N N . GLU A 1 131 ? 21.375 13.625 -2.584 1 94.5 131 GLU A N 1
ATOM 1047 C CA . GLU A 1 131 ? 20.859 14.93 -2.969 1 94.5 131 GLU A CA 1
ATOM 1048 C C . GLU A 1 131 ? 20.156 14.867 -4.324 1 94.5 131 GLU A C 1
ATOM 1050 O O . GLU A 1 131 ? 19.109 15.5 -4.516 1 94.5 131 GLU A O 1
ATOM 1055 N N . ALA A 1 132 ? 20.781 14.172 -5.242 1 96.62 132 ALA A N 1
ATOM 1056 C CA . ALA A 1 132 ? 20.172 14.031 -6.566 1 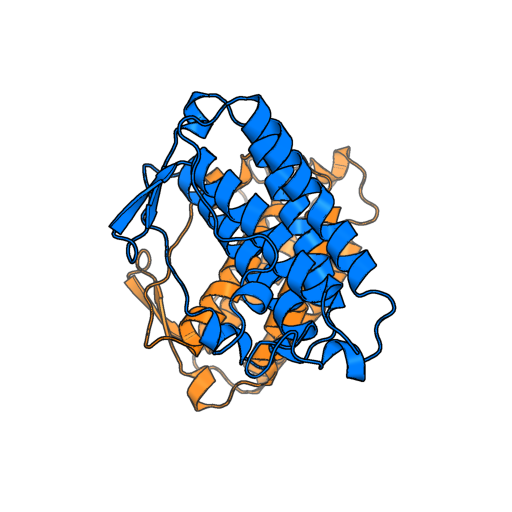96.62 132 ALA A CA 1
ATOM 1057 C C . ALA A 1 132 ? 18.812 13.352 -6.48 1 96.62 132 ALA A C 1
ATOM 1059 O O . ALA A 1 132 ? 17.875 13.734 -7.18 1 96.62 132 ALA A O 1
ATOM 1060 N N . GLU A 1 133 ? 18.672 12.352 -5.648 1 97.62 133 GLU A N 1
ATOM 1061 C CA . GLU A 1 133 ? 17.406 11.641 -5.492 1 97.62 133 GLU A CA 1
ATOM 1062 C C . GLU A 1 133 ? 16.344 12.531 -4.84 1 97.62 133 GLU A C 1
ATOM 1064 O O . GLU A 1 133 ? 15.164 12.469 -5.199 1 97.62 133 GLU A O 1
ATOM 1069 N N . TRP A 1 134 ? 16.75 13.391 -3.906 1 97.38 134 TRP A N 1
ATOM 1070 C CA . TRP A 1 134 ? 15.82 14.305 -3.264 1 97.38 134 TRP A CA 1
ATOM 1071 C C . TRP A 1 134 ? 15.227 15.273 -4.281 1 97.38 134 TRP A C 1
ATOM 1073 O O . TRP A 1 134 ? 14.117 15.781 -4.09 1 97.38 134 TRP A O 1
ATOM 1083 N N . ASN A 1 135 ? 15.867 15.469 -5.312 1 95.5 135 ASN A N 1
ATOM 1084 C CA . ASN A 1 135 ? 15.43 16.453 -6.305 1 95.5 135 ASN A CA 1
ATOM 1085 C C . ASN A 1 135 ? 14.617 15.797 -7.414 1 95.5 135 ASN A C 1
ATOM 1087 O O . ASN A 1 135 ? 14.102 16.484 -8.297 1 95.5 135 ASN A O 1
ATOM 1091 N N . ARG A 1 136 ? 14.508 14.469 -7.367 1 98.31 136 ARG A N 1
ATOM 1092 C CA . ARG A 1 136 ? 13.609 13.82 -8.312 1 98.31 136 ARG A CA 1
ATOM 1093 C C . ARG A 1 136 ? 12.172 14.266 -8.102 1 98.31 136 ARG A C 1
ATOM 1095 O O . ARG A 1 136 ? 11.82 14.766 -7.031 1 98.31 136 ARG A O 1
ATOM 1102 N N . THR A 1 137 ? 11.336 14.102 -9.172 1 98.69 137 THR A N 1
ATOM 1103 C CA . THR A 1 137 ? 9.977 14.617 -9.172 1 98.69 137 THR A CA 1
ATOM 1104 C C . THR A 1 137 ? 9.008 13.586 -9.742 1 98.69 137 THR A C 1
ATOM 1106 O O . THR A 1 137 ? 9.43 12.609 -10.367 1 98.69 137 THR A O 1
ATOM 1109 N N . PHE A 1 138 ? 7.836 13.75 -9.461 1 98.88 138 PHE A N 1
ATOM 1110 C CA . PHE A 1 138 ? 6.738 13.133 -10.195 1 98.88 138 PHE A CA 1
ATOM 1111 C C . PHE A 1 138 ? 5.711 14.18 -10.609 1 98.88 138 PHE A C 1
ATOM 1113 O O . PHE A 1 138 ? 5.645 15.258 -10.023 1 98.88 138 PHE A O 1
ATOM 1120 N N . TYR A 1 139 ? 4.945 13.859 -11.633 1 98.88 139 TYR A N 1
ATOM 1121 C CA . TYR A 1 139 ? 3.898 14.75 -12.125 1 98.88 139 TYR A CA 1
ATOM 1122 C C . TYR A 1 139 ? 2.539 14.352 -11.555 1 98.88 139 TYR A C 1
ATOM 1124 O O . TYR A 1 139 ? 2.154 13.18 -11.609 1 98.88 139 TYR A O 1
ATOM 1132 N N . HIS A 1 140 ? 1.89 15.273 -10.898 1 98.44 140 HIS A N 1
ATOM 1133 C CA . HIS A 1 140 ? 0.527 15.094 -10.414 1 98.44 140 HIS A CA 1
ATOM 1134 C C . HIS A 1 140 ? -0.494 15.578 -11.43 1 98.44 140 HIS A C 1
ATOM 1136 O O . HIS A 1 140 ? -0.708 16.781 -11.578 1 98.44 140 HIS A O 1
ATOM 1142 N N . PRO A 1 141 ? -1.187 14.695 -12.078 1 98.19 141 PRO A N 1
ATOM 1143 C CA . PRO A 1 141 ? -1.987 15.07 -13.25 1 98.19 141 PRO A CA 1
ATOM 1144 C C . PRO A 1 141 ? -3.199 15.93 -12.883 1 98.19 141 PRO A C 1
ATOM 1146 O O . PRO A 1 141 ? -3.645 16.75 -13.695 1 98.19 141 PRO A O 1
ATOM 1149 N N . GLU A 1 142 ? -3.76 15.75 -11.742 1 96.75 142 GLU A N 1
ATOM 1150 C CA . GLU A 1 142 ? -4.91 16.547 -11.328 1 96.75 142 GLU A CA 1
ATOM 1151 C C . GLU A 1 142 ? -4.484 17.969 -10.938 1 96.75 142 GLU A C 1
ATOM 1153 O O . GLU A 1 142 ? -5.141 18.938 -11.305 1 96.75 142 GLU A O 1
ATOM 1158 N N . ALA A 1 143 ? -3.443 18.031 -10.125 1 95.69 143 ALA A N 1
ATOM 1159 C CA . ALA A 1 143 ? -2.92 19.344 -9.727 1 95.69 143 ALA A CA 1
ATOM 1160 C C . ALA A 1 143 ? -2.123 19.984 -10.859 1 95.69 143 ALA A C 1
ATOM 1162 O O . ALA A 1 143 ? -1.848 21.188 -10.828 1 95.69 143 ALA A O 1
ATOM 1163 N N . GLN A 1 144 ? -1.716 19.203 -11.859 1 97.88 144 GLN A N 1
ATOM 1164 C CA . GLN A 1 144 ? -0.964 19.641 -13.031 1 97.88 144 GLN A CA 1
ATOM 1165 C C . GLN A 1 144 ? 0.335 20.328 -12.625 1 97.88 144 GLN A C 1
ATOM 1167 O O . GLN A 1 144 ? 0.655 21.406 -13.133 1 97.88 144 GLN A O 1
ATOM 1172 N N . ILE A 1 145 ? 1.029 19.734 -11.656 1 97.62 145 ILE A N 1
ATOM 1173 C CA . ILE A 1 145 ? 2.316 20.266 -11.219 1 97.62 145 ILE A CA 1
ATOM 1174 C C . ILE A 1 145 ? 3.295 19.125 -11 1 97.62 145 ILE A C 1
ATOM 1176 O O . ILE A 1 145 ? 2.883 17.969 -10.805 1 97.62 145 ILE A O 1
ATOM 1180 N N . GLU A 1 146 ? 4.555 19.453 -11.094 1 98.12 146 GLU A N 1
ATOM 1181 C CA . GLU A 1 146 ? 5.621 18.562 -10.664 1 98.12 146 GLU A CA 1
ATOM 1182 C C . GLU A 1 146 ? 5.883 18.703 -9.164 1 98.12 146 GLU A C 1
ATOM 1184 O O . GLU A 1 146 ? 5.941 19.812 -8.641 1 98.12 146 GLU A O 1
ATOM 1189 N N . ILE A 1 147 ? 5.984 17.625 -8.508 1 98.06 147 ILE A N 1
ATOM 1190 C CA . ILE A 1 147 ? 6.242 17.594 -7.07 1 98.06 147 ILE A CA 1
ATOM 1191 C C . ILE A 1 147 ? 7.586 16.938 -6.797 1 98.06 147 ILE A C 1
ATOM 1193 O O . ILE A 1 147 ? 7.828 15.805 -7.238 1 98.06 147 ILE A O 1
ATOM 1197 N N . SER A 1 148 ? 8.43 17.641 -6.129 1 97.88 148 SER A N 1
ATOM 1198 C CA . SER A 1 148 ? 9.703 17.031 -5.727 1 97.88 148 SER A CA 1
ATOM 1199 C C . SER A 1 148 ? 9.516 16.062 -4.566 1 97.88 148 SER A C 1
ATOM 1201 O O . SER A 1 148 ? 8.531 16.156 -3.826 1 97.88 148 SER A O 1
ATOM 1203 N N . LEU A 1 149 ? 10.453 15.211 -4.398 1 98.69 149 LEU A N 1
ATOM 1204 C CA . LEU A 1 149 ? 10.359 14.25 -3.305 1 98.69 149 LEU A CA 1
ATOM 1205 C C . LEU A 1 149 ? 10.5 14.953 -1.957 1 98.69 149 LEU A C 1
ATOM 1207 O O . LEU A 1 149 ? 9.906 14.523 -0.965 1 98.69 149 LEU A O 1
ATOM 1211 N N . LYS A 1 150 ? 11.211 16.094 -1.887 1 98.31 150 LYS A N 1
ATOM 1212 C CA . LYS A 1 150 ? 11.258 16.891 -0.669 1 98.31 150 LYS A CA 1
ATOM 1213 C C . LYS A 1 150 ? 9.875 17.438 -0.315 1 98.31 150 LYS A C 1
ATOM 1215 O O . LYS A 1 150 ? 9.453 17.359 0.838 1 98.31 150 LYS A O 1
ATOM 1220 N N . ARG A 1 151 ? 9.266 17.984 -1.32 1 97.75 151 ARG A N 1
ATOM 1221 C CA . ARG A 1 151 ? 7.934 18.531 -1.096 1 97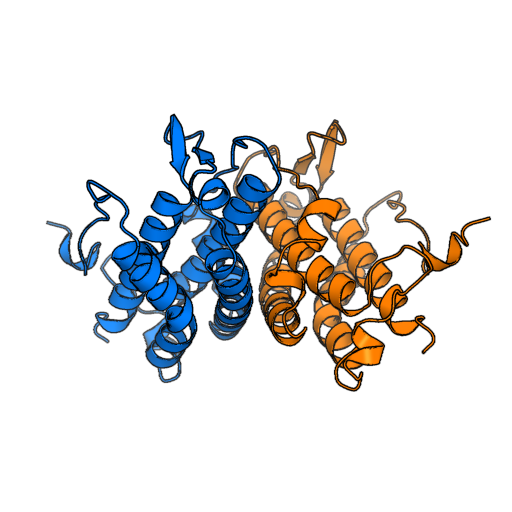.75 151 ARG A CA 1
ATOM 1222 C C . ARG A 1 151 ? 6.957 17.438 -0.672 1 97.75 151 ARG A C 1
ATOM 1224 O O . ARG A 1 151 ? 6.148 17.625 0.237 1 97.75 151 ARG A O 1
ATOM 1231 N N . ASN A 1 152 ? 7.027 16.297 -1.367 1 98.62 152 ASN A N 1
ATOM 1232 C CA . ASN A 1 152 ? 6.148 15.188 -1.019 1 98.62 152 ASN A CA 1
ATOM 1233 C C . ASN A 1 152 ? 6.383 14.719 0.414 1 98.62 152 ASN A C 1
ATOM 1235 O O . ASN A 1 152 ? 5.434 14.375 1.12 1 98.62 152 ASN A O 1
ATOM 1239 N N . LEU A 1 153 ? 7.648 14.664 0.841 1 98.81 153 LEU A N 1
ATOM 1240 C CA . LEU A 1 153 ? 7.969 14.344 2.229 1 98.81 153 LEU A CA 1
ATOM 1241 C C . LEU A 1 153 ? 7.281 15.312 3.182 1 98.81 153 LEU A C 1
ATOM 1243 O O . LEU A 1 153 ? 6.664 14.898 4.164 1 98.81 153 LEU A O 1
ATOM 1247 N N . GLY A 1 154 ? 7.395 16.578 2.906 1 98.69 154 GLY A N 1
ATOM 1248 C CA . GLY A 1 154 ? 6.738 17.578 3.736 1 98.69 154 GLY A CA 1
ATOM 1249 C C . GLY A 1 154 ? 5.23 17.406 3.801 1 98.69 154 GLY A C 1
ATOM 1250 O O . GLY A 1 154 ? 4.633 17.516 4.875 1 98.69 154 GLY A O 1
ATOM 1251 N N . ILE A 1 155 ? 4.613 17.141 2.666 1 98.56 155 ILE A N 1
ATOM 1252 C CA . ILE A 1 155 ? 3.17 16.938 2.576 1 98.56 155 ILE A CA 1
ATOM 1253 C C . ILE A 1 155 ? 2.754 15.773 3.467 1 98.56 155 ILE A C 1
ATOM 1255 O O . ILE A 1 155 ? 1.792 15.875 4.23 1 98.56 155 ILE A O 1
ATOM 1259 N N . TYR A 1 156 ? 3.477 14.711 3.479 1 98.81 156 TYR A N 1
ATOM 1260 C CA . TYR A 1 156 ? 3.031 13.508 4.18 1 98.81 156 TYR A CA 1
ATOM 1261 C C . TYR A 1 156 ? 3.398 13.578 5.66 1 98.81 156 TYR A C 1
ATOM 1263 O O . TYR A 1 156 ? 2.742 12.953 6.496 1 98.81 156 TYR A O 1
ATOM 1271 N N . SER A 1 157 ? 4.512 14.281 6 1 98.81 157 SER A N 1
ATOM 1272 C CA . SER A 1 157 ? 4.707 14.641 7.398 1 98.81 157 SER A CA 1
ATOM 1273 C C . SER A 1 157 ? 3.502 15.398 7.949 1 98.81 157 SER A C 1
ATOM 1275 O O . SER A 1 157 ? 2.947 15.031 8.984 1 98.81 157 SER A O 1
ATOM 1277 N N . TRP A 1 158 ? 3.086 16.406 7.191 1 98.75 158 TRP A N 1
ATOM 1278 C CA . TRP A 1 158 ? 1.915 17.188 7.574 1 98.75 158 TRP A CA 1
ATOM 1279 C C . TRP A 1 158 ? 0.663 16.328 7.605 1 98.75 158 TRP A C 1
ATOM 1281 O O . TRP A 1 158 ? -0.112 16.375 8.562 1 98.75 158 TRP A O 1
ATOM 1291 N N . HIS A 1 159 ? 0.414 15.539 6.594 1 98.81 159 HIS A N 1
ATOM 1292 C CA . HIS A 1 159 ? -0.789 14.727 6.457 1 98.81 159 HIS A CA 1
ATOM 1293 C C . HIS A 1 159 ? -0.955 13.789 7.645 1 98.81 159 HIS A C 1
ATOM 1295 O O . HIS A 1 159 ? -2.053 13.664 8.195 1 98.81 159 HIS A O 1
ATOM 1301 N N . GLY A 1 160 ? 0.156 13.094 8.031 1 98.88 160 GLY A N 1
ATOM 1302 C CA . GLY A 1 160 ? 0.124 12.227 9.195 1 98.88 160 GLY A CA 1
ATOM 1303 C C . GLY A 1 160 ? -0.233 12.961 10.477 1 98.88 160 GLY A C 1
ATOM 1304 O O . GLY A 1 160 ? -1.122 12.531 11.219 1 98.88 160 GLY A O 1
ATOM 1305 N N . ARG A 1 161 ? 0.44 14.078 10.695 1 98.75 161 ARG A N 1
ATOM 1306 C CA . ARG A 1 161 ? 0.195 14.867 11.898 1 98.75 161 ARG A CA 1
ATOM 1307 C C . ARG A 1 161 ? -1.223 15.43 11.898 1 98.75 161 ARG A C 1
ATOM 1309 O O . ARG A 1 161 ? -1.868 15.492 12.953 1 98.75 161 ARG A O 1
ATOM 1316 N N . HIS A 1 162 ? -1.675 15.859 10.742 1 98.56 162 HIS A N 1
ATOM 1317 C CA . HIS A 1 162 ? -3.01 16.406 10.555 1 98.56 162 HIS A CA 1
ATOM 1318 C C . HIS A 1 162 ? -4.086 15.414 10.953 1 98.56 162 HIS A C 1
ATOM 1320 O O . HIS A 1 162 ? -4.969 15.734 11.758 1 98.56 162 HIS A O 1
ATOM 1326 N N . HIS A 1 163 ? -4.035 14.195 10.484 1 98.75 163 HIS A N 1
ATOM 1327 C CA . HIS A 1 163 ? -5.059 13.195 10.766 1 98.75 163 HIS A CA 1
ATOM 1328 C C . HIS A 1 163 ? -4.891 12.625 12.172 1 98.75 163 HIS A C 1
ATOM 1330 O O . HIS A 1 163 ? -5.875 12.273 12.82 1 98.75 163 HIS A O 1
ATOM 1336 N N . LEU A 1 164 ? -3.598 12.547 12.664 1 98.81 164 LEU A N 1
ATOM 1337 C CA . LEU A 1 164 ? -3.398 12.188 14.062 1 98.81 164 LEU A CA 1
ATOM 1338 C C . LEU A 1 164 ? -4.102 13.18 14.984 1 98.81 164 LEU A C 1
ATOM 1340 O O . LEU A 1 164 ? -4.746 12.781 15.961 1 98.81 164 LEU A O 1
ATOM 1344 N N . ALA A 1 165 ? -3.963 14.453 14.648 1 98.44 165 ALA A N 1
ATOM 1345 C CA . ALA A 1 165 ? -4.613 15.492 15.445 1 98.44 165 ALA A CA 1
ATOM 1346 C C . ALA A 1 165 ? -6.129 15.344 15.414 1 98.44 165 ALA A C 1
ATOM 1348 O O . ALA A 1 165 ? -6.809 15.625 16.406 1 98.44 165 ALA A O 1
ATOM 1349 N N . HIS A 1 166 ? -6.781 14.93 14.289 1 98.25 166 HIS A N 1
ATOM 1350 C CA . HIS A 1 166 ? -8.203 14.625 14.242 1 98.25 166 HIS A CA 1
ATOM 1351 C C . HIS A 1 166 ? -8.586 13.586 15.297 1 98.25 166 HIS A C 1
ATOM 1353 O O . HIS A 1 166 ? -9.594 13.742 15.992 1 98.25 166 HIS A O 1
ATOM 1359 N N . ILE A 1 167 ? -7.766 12.57 15.406 1 98.31 167 ILE A N 1
ATOM 1360 C CA . ILE A 1 167 ? -8.039 11.484 16.344 1 98.31 167 ILE A CA 1
ATOM 1361 C C . ILE A 1 167 ? -7.898 11.992 17.766 1 98.31 167 ILE A C 1
ATOM 1363 O O . ILE A 1 167 ? -8.797 11.805 18.594 1 98.31 167 ILE A O 1
ATOM 1367 N N . GLN A 1 168 ? -6.82 12.688 18.047 1 97.19 168 GLN A N 1
ATOM 1368 C CA . GLN A 1 168 ? -6.477 13.094 19.406 1 97.19 168 GLN A CA 1
ATOM 1369 C C . GLN A 1 168 ? -7.422 14.18 19.906 1 97.19 168 GLN A C 1
ATOM 1371 O O . GLN A 1 168 ? -7.676 14.281 21.109 1 97.19 168 GLN A O 1
ATOM 1376 N N . ASN A 1 169 ? -8 14.969 19 1 95.31 169 ASN A N 1
ATOM 1377 C CA . ASN A 1 169 ? -8.836 16.094 19.391 1 95.31 169 ASN A CA 1
ATOM 1378 C C . ASN A 1 169 ? -10.312 15.727 19.422 1 95.31 169 ASN A C 1
ATOM 1380 O O . ASN A 1 169 ? -11.156 16.547 19.797 1 95.31 169 ASN A O 1
ATOM 1384 N N . THR A 1 170 ? -10.609 14.508 18.984 1 94.94 170 THR A N 1
ATOM 1385 C CA . THR A 1 170 ? -12.008 14.094 18.969 1 94.94 170 THR A CA 1
ATOM 1386 C C . THR A 1 170 ? -12.547 13.969 20.391 1 94.94 170 THR A C 1
ATOM 1388 O O . THR A 1 170 ? -11.914 13.344 21.25 1 94.94 170 THR A O 1
ATOM 1391 N N . GLN A 1 171 ? -13.695 14.578 20.688 1 87.56 171 GLN A N 1
ATOM 1392 C CA . GLN A 1 171 ? -14.367 14.508 21.984 1 87.56 171 GLN A CA 1
ATOM 1393 C C . GLN A 1 171 ? -15.422 13.406 22 1 87.56 171 GLN A C 1
ATOM 1395 O O . GLN A 1 171 ? -16.25 13.328 21.078 1 87.56 171 GLN A O 1
ATOM 1400 N N . PHE A 1 172 ? -15.297 12.57 22.984 1 88.88 172 PHE A N 1
ATOM 1401 C CA . PHE A 1 172 ? -16.203 11.438 23.078 1 88.88 172 PHE A CA 1
ATOM 1402 C C . PHE A 1 172 ? -17.359 11.758 24.016 1 88.88 172 PHE A C 1
ATOM 1404 O O . PHE A 1 172 ? -17.219 12.555 24.953 1 88.88 172 PHE A O 1
ATOM 1411 N N . MET B 1 1 ? 20.641 -24.578 -19.531 1 41.31 1 MET B N 1
ATOM 1412 C CA . MET B 1 1 ? 19.188 -24.5 -19.672 1 41.31 1 MET B CA 1
ATOM 1413 C C . MET B 1 1 ? 18.547 -23.953 -18.406 1 41.31 1 MET B C 1
ATOM 1415 O O . MET B 1 1 ? 18.594 -24.594 -17.344 1 41.31 1 MET B O 1
ATOM 1419 N N . ILE B 1 2 ? 18.625 -22.656 -18 1 51.25 2 ILE B N 1
ATOM 1420 C CA . ILE B 1 2 ? 18.203 -22.016 -16.75 1 51.25 2 ILE B CA 1
ATOM 1421 C C . ILE B 1 2 ? 16.812 -22.516 -16.375 1 51.25 2 ILE B C 1
ATOM 1423 O O . ILE B 1 2 ? 15.891 -22.516 -17.203 1 51.25 2 ILE B O 1
ATOM 1427 N N . ASP B 1 3 ? 16.672 -23.547 -15.344 1 62.28 3 ASP B N 1
ATOM 1428 C CA . ASP B 1 3 ? 15.633 -24.516 -14.992 1 62.28 3 ASP B CA 1
ATOM 1429 C C . ASP B 1 3 ? 14.305 -23.812 -14.711 1 62.28 3 ASP B C 1
ATOM 1431 O O . ASP B 1 3 ? 14.188 -23.062 -13.742 1 62.28 3 ASP B O 1
ATOM 1435 N N . ASP B 1 4 ? 13.438 -23.594 -15.766 1 80.06 4 ASP B N 1
ATOM 1436 C CA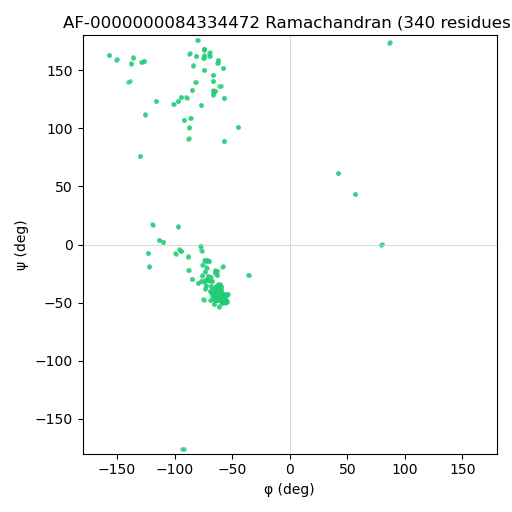 . ASP B 1 4 ? 12.062 -23.094 -15.773 1 80.06 4 ASP B CA 1
ATOM 1437 C C . ASP B 1 4 ? 11.289 -23.578 -14.555 1 80.06 4 ASP B C 1
ATOM 1439 O O . ASP B 1 4 ? 10.375 -22.906 -14.078 1 80.06 4 ASP B O 1
ATOM 1443 N N . SER B 1 5 ? 11.758 -24.688 -14.086 1 84 5 SER B N 1
ATOM 1444 C CA . SER B 1 5 ? 11.047 -25.266 -12.945 1 84 5 SER B CA 1
ATOM 1445 C C . SER B 1 5 ? 11.297 -24.453 -11.68 1 84 5 SER B C 1
ATOM 1447 O O . SER B 1 5 ? 10.438 -24.391 -10.797 1 84 5 SER B O 1
ATOM 1449 N N . LEU B 1 6 ? 12.422 -23.891 -11.633 1 85.12 6 LEU B N 1
ATOM 1450 C CA . LEU B 1 6 ? 12.719 -23.047 -10.484 1 85.12 6 LEU B CA 1
ATOM 1451 C C . LEU B 1 6 ? 12.07 -21.672 -10.625 1 85.12 6 LEU B C 1
ATOM 1453 O O . LEU B 1 6 ? 11.68 -21.047 -9.633 1 85.12 6 LEU B O 1
ATOM 1457 N N . ARG B 1 7 ? 12.016 -21.312 -11.812 1 90.69 7 ARG B N 1
ATOM 1458 C CA . ARG B 1 7 ? 11.438 -20 -12.094 1 90.69 7 ARG B CA 1
ATOM 1459 C C . ARG B 1 7 ? 9.922 -20.016 -11.906 1 90.69 7 ARG B C 1
ATOM 1461 O O . ARG B 1 7 ? 9.336 -19.016 -11.484 1 90.69 7 ARG B O 1
ATOM 1468 N N . TYR B 1 8 ? 9.297 -21.141 -12.258 1 94.69 8 TYR B N 1
ATOM 1469 C CA . TYR B 1 8 ? 7.859 -21.328 -12.125 1 94.69 8 TYR B CA 1
ATOM 1470 C C . TYR B 1 8 ? 7.543 -22.641 -11.414 1 94.69 8 TYR B C 1
ATOM 1472 O O . TYR B 1 8 ? 6.992 -23.562 -12.016 1 94.69 8 TYR B O 1
ATOM 1480 N N . PRO B 1 9 ? 7.723 -22.609 -10.219 1 93.75 9 PRO B N 1
ATOM 1481 C CA . PRO B 1 9 ? 7.641 -23.859 -9.477 1 93.75 9 PRO B CA 1
ATOM 1482 C C . PRO B 1 9 ? 6.238 -24.469 -9.492 1 93.75 9 PRO B C 1
ATOM 1484 O O . PRO B 1 9 ? 6.074 -25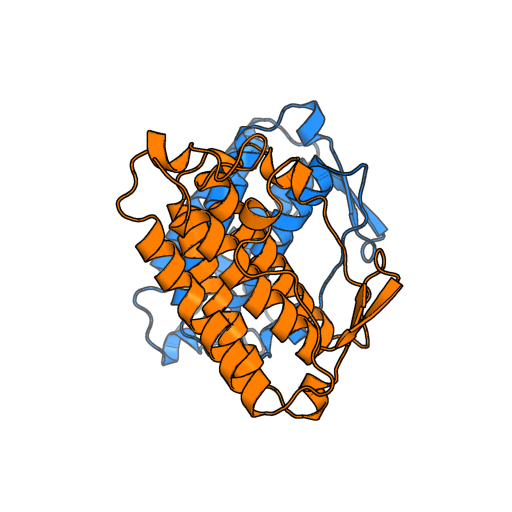.672 -9.258 1 93.75 9 PRO B O 1
ATOM 1487 N N . ILE B 1 10 ? 5.156 -23.609 -9.75 1 95.06 10 ILE B N 1
ATOM 1488 C CA . ILE B 1 10 ? 3.805 -24.156 -9.797 1 95.06 10 ILE B CA 1
ATOM 1489 C C . ILE B 1 10 ? 3.199 -23.922 -11.18 1 95.06 10 ILE B C 1
ATOM 1491 O O . ILE B 1 10 ? 1.975 -23.922 -11.336 1 95.06 10 ILE B O 1
ATOM 1495 N N . GLY B 1 11 ? 4.055 -23.609 -12.148 1 94.69 11 GLY B N 1
ATOM 1496 C CA . GLY B 1 11 ? 3.605 -23.312 -13.5 1 94.69 11 GLY B CA 1
ATOM 1497 C C . GLY B 1 11 ? 3.234 -21.859 -13.695 1 94.69 11 GLY B C 1
ATOM 1498 O O . GLY B 1 11 ? 3.225 -21.078 -12.742 1 94.69 11 GLY B O 1
ATOM 1499 N N . LYS B 1 12 ? 2.936 -21.484 -14.906 1 95.44 12 LYS B N 1
ATOM 1500 C CA . LYS B 1 12 ? 2.508 -20.141 -15.25 1 95.44 12 LYS B CA 1
ATOM 1501 C C . LYS B 1 12 ? 1.009 -19.953 -15.031 1 95.44 12 LYS B C 1
ATOM 1503 O O . LYS B 1 12 ? 0.259 -20.938 -15.016 1 95.44 12 LYS B O 1
ATOM 1508 N N . PHE B 1 13 ? 0.599 -18.812 -14.805 1 95.44 13 PHE B N 1
ATOM 1509 C CA . PHE B 1 13 ? -0.831 -18.562 -14.672 1 95.44 13 PHE B CA 1
ATOM 1510 C C . PHE B 1 13 ? -1.551 -18.844 -15.992 1 95.44 13 PHE B C 1
ATOM 1512 O O . PHE B 1 13 ? -1.125 -18.375 -17.047 1 95.44 13 PHE B O 1
ATOM 1519 N N . THR B 1 14 ? -2.607 -19.562 -15.953 1 93.88 14 THR B N 1
ATOM 1520 C CA . THR B 1 14 ? -3.502 -19.812 -17.078 1 93.88 14 THR B CA 1
ATOM 1521 C C . THR B 1 14 ? -4.938 -19.438 -16.719 1 93.88 14 THR B C 1
ATOM 1523 O O . THR B 1 14 ? -5.559 -20.078 -15.875 1 93.88 14 THR B O 1
ATOM 1526 N N . PRO B 1 15 ? -5.395 -18.391 -17.391 1 92.44 15 PRO B N 1
ATOM 1527 C CA . PRO B 1 15 ? -6.785 -18.031 -17.094 1 92.44 15 PRO B CA 1
ATOM 1528 C C . PRO B 1 15 ? -7.77 -19.141 -17.438 1 92.44 15 PRO B C 1
ATOM 1530 O O . PRO B 1 15 ? -7.629 -19.797 -18.484 1 92.44 15 PRO B O 1
ATOM 1533 N N . PRO B 1 16 ? -8.68 -19.391 -16.609 1 93.75 16 PRO B N 1
ATOM 1534 C CA . PRO B 1 16 ? -9.688 -20.391 -16.922 1 93.75 16 PRO B CA 1
ATOM 1535 C C . PRO B 1 16 ? -10.641 -19.953 -18.031 1 93.75 16 PRO B C 1
ATOM 1537 O O . PRO B 1 16 ? -10.727 -18.766 -18.344 1 93.75 16 PRO B O 1
ATOM 1540 N N . ALA B 1 17 ? -11.297 -20.922 -18.578 1 92.25 17 ALA B N 1
ATOM 1541 C CA . ALA B 1 17 ? -12.273 -20.641 -19.625 1 92.25 17 ALA B CA 1
ATOM 1542 C C . ALA B 1 17 ? -13.43 -19.797 -19.078 1 92.25 17 ALA B C 1
ATOM 1544 O O . ALA B 1 17 ? -13.961 -18.922 -19.781 1 92.25 17 ALA B O 1
ATOM 1545 N N . ALA B 1 18 ? -13.812 -20.156 -17.922 1 94.5 18 ALA B N 1
ATOM 1546 C CA . ALA B 1 18 ? -14.844 -19.406 -17.203 1 94.5 18 ALA B CA 1
ATOM 1547 C C . ALA B 1 18 ? -14.484 -19.266 -15.719 1 94.5 18 ALA B C 1
ATOM 1549 O O . ALA B 1 18 ? -13.945 -20.203 -15.117 1 94.5 18 ALA B O 1
ATOM 1550 N N . TYR B 1 19 ? -14.766 -18.125 -15.219 1 96.12 19 TYR B N 1
ATOM 1551 C CA . TYR B 1 19 ? -14.539 -17.891 -13.797 1 96.12 19 TYR B CA 1
ATOM 1552 C C . TYR B 1 19 ? -15.742 -18.312 -12.977 1 96.12 19 TYR B C 1
ATOM 1554 O O . TYR B 1 19 ? -16.703 -17.547 -12.82 1 96.12 19 TYR B O 1
ATOM 1562 N N . THR B 1 20 ? -15.664 -19.5 -12.367 1 96.5 20 THR B N 1
ATOM 1563 C CA . THR B 1 20 ? -16.797 -20.047 -11.625 1 96.5 20 THR B CA 1
ATOM 1564 C C . THR B 1 20 ? -16.781 -19.547 -10.188 1 96.5 20 THR B C 1
ATOM 1566 O O . THR B 1 20 ? -15.773 -19.016 -9.711 1 96.5 20 THR B O 1
ATOM 1569 N N . GLN B 1 21 ? -17.922 -19.719 -9.539 1 96.38 21 GLN B N 1
ATOM 1570 C CA . GLN B 1 21 ? -17.984 -19.375 -8.125 1 96.38 21 GLN B CA 1
ATOM 1571 C C . GLN B 1 21 ? -17 -20.203 -7.309 1 96.38 21 GLN B C 1
ATOM 1573 O O . GLN B 1 21 ? -16.453 -19.719 -6.32 1 96.38 21 GLN B O 1
ATOM 1578 N N . GLU B 1 22 ? -16.812 -21.422 -7.668 1 97.19 22 GLU B N 1
ATOM 1579 C CA . GLU B 1 22 ? -15.852 -22.297 -6.992 1 97.19 22 GLU B CA 1
ATOM 1580 C C . GLU B 1 22 ? -14.438 -21.734 -7.117 1 97.19 22 GLU B C 1
ATOM 1582 O O . GLU B 1 22 ? -13.672 -21.75 -6.148 1 97.19 22 GLU B O 1
ATOM 1587 N N . ASP B 1 23 ? -14.039 -21.297 -8.312 1 97.19 23 ASP B N 1
ATOM 1588 C CA . ASP B 1 23 ? -12.734 -20.672 -8.508 1 97.19 23 ASP B CA 1
ATOM 1589 C C . ASP B 1 23 ? -12.57 -19.453 -7.605 1 97.19 23 ASP B C 1
ATOM 1591 O O . ASP B 1 23 ? -11.562 -19.328 -6.902 1 97.19 23 ASP B O 1
ATOM 1595 N N . ILE B 1 24 ? -13.578 -18.625 -7.652 1 98.06 24 ILE B N 1
ATOM 1596 C CA . ILE B 1 24 ? -13.539 -17.375 -6.914 1 98.06 24 ILE B CA 1
ATOM 1597 C C . ILE B 1 24 ? -13.383 -17.656 -5.422 1 98.06 24 ILE B C 1
ATOM 1599 O O . ILE B 1 24 ? -12.531 -17.047 -4.754 1 98.06 24 ILE B O 1
ATOM 1603 N N . THR B 1 25 ? -14.133 -18.609 -4.926 1 98.31 25 THR B N 1
ATOM 1604 C CA . THR B 1 25 ? -14.078 -18.969 -3.516 1 98.31 25 THR B CA 1
ATOM 1605 C C . THR B 1 25 ? -12.695 -19.516 -3.156 1 98.31 25 THR B C 1
ATOM 1607 O O . THR B 1 25 ? -12.125 -19.125 -2.131 1 98.31 25 THR B O 1
ATOM 1610 N N . ALA B 1 26 ? -12.164 -20.328 -3.998 1 98.62 26 ALA B N 1
ATOM 1611 C CA . ALA B 1 26 ? -10.844 -20.906 -3.754 1 98.62 26 ALA B CA 1
ATOM 1612 C C . ALA B 1 26 ? -9.758 -19.844 -3.795 1 98.62 26 ALA B C 1
ATOM 1614 O O . ALA B 1 26 ? -8.836 -19.859 -2.98 1 98.62 26 ALA B O 1
ATOM 1615 N N . TRP B 1 27 ? -9.867 -18.969 -4.762 1 98.81 27 TRP B N 1
ATOM 1616 C CA . TRP B 1 27 ? -8.859 -17.922 -4.91 1 98.81 27 TRP B CA 1
ATOM 1617 C C . TRP B 1 27 ? -8.914 -16.938 -3.742 1 98.81 27 TRP B C 1
ATOM 1619 O O . TRP B 1 27 ? -7.879 -16.469 -3.271 1 98.81 27 TRP B O 1
ATOM 1629 N N . ILE B 1 28 ? -10.086 -16.609 -3.264 1 98.94 28 ILE B N 1
ATOM 1630 C CA . ILE B 1 28 ? -10.203 -15.758 -2.082 1 98.94 28 ILE B CA 1
ATOM 1631 C C . ILE B 1 28 ? -9.57 -16.453 -0.881 1 98.94 28 ILE B C 1
ATOM 1633 O O . ILE B 1 28 ? -8.891 -15.82 -0.073 1 98.94 28 ILE B O 1
ATOM 1637 N N . ALA B 1 29 ? -9.773 -17.766 -0.731 1 98.88 29 ALA B N 1
ATOM 1638 C CA . ALA B 1 29 ? -9.172 -18.531 0.353 1 98.88 29 ALA B CA 1
ATOM 1639 C C . ALA B 1 29 ? -7.645 -18.484 0.269 1 98.88 29 ALA B C 1
ATOM 1641 O O . ALA B 1 29 ? -6.965 -18.391 1.292 1 98.88 29 ALA B O 1
ATOM 1642 N N . ASP B 1 30 ? -7.102 -18.578 -0.963 1 98.88 30 ASP B N 1
ATOM 1643 C CA . ASP B 1 30 ? -5.66 -18.453 -1.161 1 98.88 30 ASP B CA 1
ATOM 1644 C C . ASP B 1 30 ? -5.152 -17.109 -0.673 1 98.88 30 ASP B C 1
ATOM 1646 O O . ASP B 1 30 ? -4.141 -17.031 0.027 1 98.88 30 ASP B O 1
ATOM 1650 N N . ILE B 1 31 ? -5.852 -16.062 -1.093 1 98.94 31 ILE B N 1
ATOM 1651 C CA . ILE B 1 31 ? -5.484 -14.711 -0.704 1 98.94 31 ILE B CA 1
ATOM 1652 C C . ILE B 1 31 ? -5.496 -14.586 0.818 1 98.94 31 ILE B C 1
ATOM 1654 O O . ILE B 1 31 ? -4.566 -14.031 1.409 1 98.94 31 ILE B O 1
ATOM 1658 N N . LYS B 1 32 ? -6.508 -15.109 1.44 1 98.88 32 LYS B N 1
ATOM 1659 C CA . LYS B 1 32 ? -6.695 -15.016 2.885 1 98.88 32 LYS B CA 1
ATOM 1660 C C . LYS B 1 32 ? -5.586 -15.75 3.633 1 98.88 32 LYS B C 1
ATOM 1662 O O . LYS B 1 32 ? -5.121 -15.281 4.676 1 98.88 32 LYS B O 1
ATOM 1667 N N . ALA B 1 33 ? -5.086 -16.828 3.158 1 98.88 33 ALA B N 1
ATOM 1668 C CA . ALA B 1 33 ? -4.164 -17.703 3.867 1 98.88 33 ALA B CA 1
ATOM 1669 C C . ALA B 1 33 ? -2.717 -17.266 3.654 1 98.88 33 ALA B C 1
ATOM 1671 O O . ALA B 1 33 ? -1.833 -17.641 4.43 1 98.88 33 ALA B O 1
ATOM 1672 N N . LEU B 1 34 ? -2.445 -16.547 2.629 1 98.94 34 LEU B N 1
ATOM 1673 C CA . LEU B 1 34 ? -1.09 -16.328 2.135 1 98.94 34 LEU B CA 1
ATOM 1674 C C . LEU B 1 34 ? -0.214 -15.695 3.209 1 98.94 34 LEU B C 1
ATOM 1676 O O . LEU B 1 34 ? 0.905 -16.156 3.453 1 98.94 34 LEU B O 1
ATOM 1680 N N . PRO B 1 35 ? -0.689 -14.586 3.887 1 98.94 35 PRO B N 1
ATOM 1681 C CA . PRO B 1 35 ? 0.217 -13.93 4.832 1 98.94 35 PRO B CA 1
ATOM 1682 C C . PRO B 1 35 ? 0.739 -14.883 5.906 1 98.94 35 PRO B C 1
ATOM 1684 O O . PRO B 1 35 ? 1.935 -14.883 6.211 1 98.94 35 PRO B O 1
ATOM 1687 N N . MET B 1 36 ? -0.105 -15.664 6.465 1 98.88 36 MET B N 1
ATOM 1688 C CA . MET B 1 36 ? 0.327 -16.609 7.492 1 98.88 36 MET B CA 1
ATOM 1689 C C . MET B 1 36 ? 1.259 -17.656 6.902 1 98.88 36 MET B C 1
ATOM 1691 O O . MET B 1 36 ? 2.232 -18.062 7.543 1 98.88 36 MET B O 1
ATOM 1695 N N . GLN B 1 37 ? 0.953 -18.141 5.703 1 98.94 37 GLN B N 1
ATOM 1696 C CA . GLN B 1 37 ? 1.792 -19.141 5.051 1 98.94 37 GLN B CA 1
ATOM 1697 C C . GLN B 1 37 ? 3.189 -18.594 4.781 1 98.94 37 GLN B C 1
ATOM 1699 O O . GLN B 1 37 ? 4.188 -19.297 4.977 1 98.94 37 GLN B O 1
ATOM 1704 N N . VAL B 1 38 ? 3.279 -17.344 4.34 1 98.94 38 VAL B N 1
ATOM 1705 C CA . VAL B 1 38 ? 4.574 -16.719 4.098 1 98.94 38 VAL B CA 1
ATOM 1706 C C . VAL B 1 38 ? 5.328 -16.562 5.418 1 98.94 38 VAL B C 1
ATOM 1708 O O . VAL B 1 38 ? 6.52 -16.891 5.5 1 98.94 38 VAL B O 1
ATOM 1711 N N . ARG B 1 39 ? 4.66 -16.062 6.469 1 98.88 39 ARG B N 1
ATOM 1712 C CA . ARG B 1 39 ? 5.289 -15.93 7.781 1 98.88 39 ARG B CA 1
ATOM 1713 C C . ARG B 1 39 ? 5.859 -17.266 8.258 1 98.88 39 ARG B C 1
ATOM 1715 O O . ARG B 1 39 ? 7.008 -17.328 8.703 1 98.88 39 ARG B O 1
ATOM 1722 N N . ASN B 1 40 ? 5.074 -18.297 8.148 1 98.75 40 ASN B N 1
ATOM 1723 C CA . ASN B 1 40 ? 5.508 -19.625 8.586 1 98.75 40 ASN B CA 1
ATOM 1724 C C . ASN B 1 40 ? 6.711 -20.109 7.789 1 98.75 40 ASN B C 1
ATOM 1726 O O . ASN B 1 40 ? 7.566 -20.828 8.32 1 98.75 40 ASN B O 1
ATOM 1730 N N . ALA B 1 41 ? 6.754 -19.75 6.52 1 98.69 41 ALA B N 1
ATOM 1731 C CA . ALA B 1 41 ? 7.828 -20.203 5.645 1 98.69 41 ALA B CA 1
ATOM 1732 C C . ALA B 1 41 ? 9.148 -19.5 5.988 1 98.69 41 ALA B C 1
ATOM 1734 O O . ALA B 1 41 ? 10.227 -20.047 5.73 1 98.69 41 ALA B O 1
ATOM 1735 N N . VAL B 1 42 ? 9.078 -18.312 6.703 1 98.62 42 VAL B N 1
ATOM 1736 C CA . VAL B 1 42 ? 10.328 -17.578 6.816 1 98.62 42 VAL B CA 1
ATOM 1737 C C . VAL B 1 42 ? 10.68 -17.375 8.289 1 98.62 42 VAL B C 1
ATOM 1739 O O . VAL B 1 42 ? 11.789 -16.953 8.617 1 98.62 42 VAL B O 1
ATOM 1742 N N . ILE B 1 43 ? 9.805 -17.484 9.336 1 96.06 43 ILE B N 1
ATOM 1743 C CA . ILE B 1 43 ? 9.953 -17.109 10.734 1 96.06 43 ILE B CA 1
ATOM 1744 C C . ILE B 1 43 ? 11.148 -17.844 11.344 1 96.06 43 ILE B C 1
ATOM 1746 O O . ILE B 1 43 ? 11.82 -17.312 12.227 1 96.06 43 ILE B O 1
ATOM 1750 N N . GLY B 1 44 ? 11.68 -18.859 10.875 1 95.06 44 GLY B N 1
ATOM 1751 C CA . GLY B 1 44 ? 12.789 -19.594 11.461 1 95.06 44 GLY B CA 1
ATOM 1752 C C . GLY B 1 44 ? 14.055 -19.531 10.633 1 95.06 44 GLY B C 1
ATOM 1753 O O . GLY B 1 44 ? 15.086 -20.078 11.023 1 95.06 44 GLY B O 1
ATOM 1754 N N . LEU B 1 45 ? 13.977 -18.781 9.594 1 98 45 LEU B N 1
ATOM 1755 C CA . LEU B 1 45 ? 15.141 -18.703 8.719 1 98 45 LEU B CA 1
ATOM 1756 C C . LEU B 1 45 ? 16.172 -17.719 9.258 1 98 45 LEU B C 1
ATOM 1758 O O . LEU B 1 45 ? 15.805 -16.672 9.781 1 98 45 LEU B O 1
ATOM 1762 N N . THR B 1 46 ? 17.438 -18.078 9.148 1 97.88 46 THR B N 1
ATOM 1763 C CA . THR B 1 46 ? 18.547 -17.203 9.516 1 97.88 46 THR B CA 1
ATOM 1764 C C . THR B 1 46 ? 18.734 -16.109 8.461 1 97.88 46 THR B C 1
ATOM 1766 O O . THR B 1 46 ? 18.203 -16.203 7.355 1 97.88 46 THR B O 1
ATOM 1769 N N . ASP B 1 47 ? 19.531 -15.109 8.781 1 97.44 47 ASP B N 1
ATOM 1770 C CA . ASP B 1 47 ? 19.859 -14.062 7.82 1 97.44 47 ASP B CA 1
ATOM 1771 C C . ASP B 1 47 ? 20.516 -14.641 6.574 1 97.44 47 ASP B C 1
ATOM 1773 O O . ASP B 1 47 ? 20.25 -14.195 5.453 1 97.44 47 ASP B O 1
ATOM 1777 N N . LEU B 1 48 ? 21.422 -15.57 6.781 1 97.81 48 LEU B N 1
ATOM 1778 C CA . LEU B 1 48 ? 22.078 -16.219 5.656 1 97.81 48 LEU B CA 1
ATOM 1779 C C . LEU B 1 48 ? 21.078 -16.906 4.746 1 97.81 48 LEU B C 1
ATOM 1781 O O . LEU B 1 48 ? 21.172 -16.812 3.52 1 97.81 48 LEU B O 1
ATOM 1785 N N . GLN B 1 49 ? 20.109 -17.562 5.348 1 98.31 49 GLN B N 1
ATOM 1786 C CA . GLN B 1 49 ? 19.078 -18.25 4.574 1 98.31 49 GLN B CA 1
ATOM 1787 C C . GLN B 1 49 ? 18.172 -17.25 3.842 1 98.31 49 GLN B C 1
ATOM 1789 O O . GLN B 1 49 ? 17.859 -17.453 2.668 1 98.31 49 GLN B O 1
ATOM 1794 N N . LEU B 1 50 ? 17.828 -16.188 4.527 1 98.69 50 LEU B N 1
ATOM 1795 C CA . LEU B 1 50 ? 16.984 -15.156 3.928 1 98.69 50 LEU B CA 1
ATOM 1796 C C . LEU B 1 50 ? 17.688 -14.5 2.744 1 98.69 50 LEU B C 1
ATOM 1798 O O . LEU B 1 50 ? 17.031 -14.023 1.811 1 98.69 50 LEU B O 1
ATOM 1802 N N . ASN B 1 51 ? 19 -14.516 2.748 1 98 51 ASN B N 1
ATOM 1803 C CA . ASN B 1 51 ? 19.781 -13.875 1.691 1 98 51 ASN B CA 1
ATOM 1804 C C . ASN B 1 51 ? 20.219 -14.883 0.631 1 98 51 ASN B C 1
ATOM 1806 O O . ASN B 1 51 ? 21.078 -14.578 -0.199 1 98 51 ASN B O 1
ATOM 1810 N N . THR B 1 52 ? 19.594 -16.078 0.603 1 98 52 THR B N 1
ATOM 1811 C CA . THR B 1 52 ? 19.844 -17.078 -0.419 1 98 52 THR B CA 1
ATOM 1812 C C . THR B 1 52 ? 18.891 -16.891 -1.603 1 98 52 THR B C 1
ATOM 1814 O O . THR B 1 52 ? 17.672 -16.828 -1.426 1 98 52 THR B O 1
ATOM 1817 N N . PRO B 1 53 ? 19.469 -16.797 -2.795 1 97.38 53 PRO B N 1
ATOM 1818 C CA . PRO B 1 53 ? 18.594 -16.75 -3.963 1 97.38 53 PRO B CA 1
ATOM 1819 C C . PRO B 1 53 ? 17.828 -18.062 -4.176 1 97.38 53 PRO B C 1
ATOM 1821 O O . PRO B 1 53 ? 18.375 -19.141 -3.947 1 97.38 53 PRO B O 1
ATOM 1824 N N . TYR B 1 54 ? 16.562 -17.969 -4.57 1 95.81 54 TYR B N 1
ATOM 1825 C CA . TYR B 1 54 ? 15.766 -19.172 -4.742 1 95.81 54 TYR B CA 1
ATOM 1826 C C . TYR B 1 54 ? 16.203 -19.953 -5.98 1 95.81 54 TYR B C 1
ATOM 1828 O O . TYR B 1 54 ? 15.852 -21.109 -6.145 1 95.81 54 TYR B O 1
ATOM 1836 N N . ARG B 1 55 ? 17 -19.297 -6.863 1 94.38 55 ARG B N 1
ATOM 1837 C CA . ARG B 1 55 ? 17.656 -19.875 -8.039 1 94.38 55 ARG B CA 1
ATOM 1838 C C . ARG B 1 55 ? 18.875 -19.047 -8.453 1 94.38 55 ARG B C 1
ATOM 1840 O O . ARG B 1 55 ? 19.016 -17.891 -8.047 1 94.38 55 ARG B O 1
ATOM 1847 N N . PRO B 1 56 ? 19.766 -19.594 -9.266 1 91.81 56 PRO B N 1
ATOM 1848 C CA . PRO B 1 56 ? 20.875 -18.781 -9.758 1 91.81 56 PRO B CA 1
ATOM 1849 C C . PRO B 1 56 ? 20.406 -17.531 -10.5 1 91.81 56 PRO B C 1
ATOM 1851 O O . PRO B 1 56 ? 19.609 -17.625 -11.438 1 91.81 56 PRO B O 1
ATOM 1854 N N . GLY B 1 57 ? 20.891 -16.375 -10.078 1 93.06 57 GLY B N 1
ATOM 1855 C CA . GLY B 1 57 ? 20.547 -15.117 -10.719 1 93.06 57 GLY B CA 1
ATOM 1856 C C . GLY B 1 57 ? 19.188 -14.586 -10.289 1 93.06 57 GLY B C 1
ATOM 1857 O O . GLY B 1 57 ? 18.734 -13.555 -10.789 1 93.06 57 GLY B O 1
ATOM 1858 N N . GLY B 1 58 ? 18.516 -15.312 -9.398 1 95.62 58 GLY B N 1
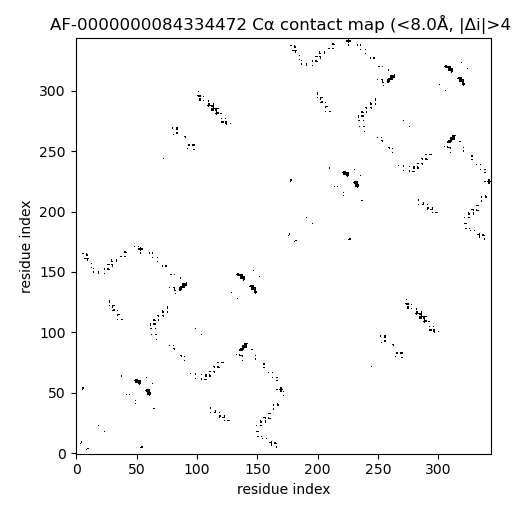ATOM 1859 C CA . GLY B 1 58 ? 17.203 -14.891 -8.953 1 95.62 58 GLY B CA 1
ATOM 1860 C C . GLY B 1 58 ? 17.25 -14.055 -7.691 1 95.62 58 GLY B C 1
ATOM 1861 O O . GLY B 1 58 ? 18.312 -13.695 -7.211 1 95.62 58 GLY B O 1
ATOM 1862 N N . TRP B 1 59 ? 16.125 -13.742 -7.23 1 97.94 59 TRP B N 1
ATOM 1863 C CA . TRP B 1 59 ? 15.977 -12.961 -6.004 1 97.94 59 TRP B CA 1
ATOM 1864 C C . TRP B 1 59 ? 16.281 -13.82 -4.777 1 97.94 59 TRP B C 1
ATOM 1866 O O . TRP B 1 59 ? 16.078 -15.031 -4.793 1 97.94 59 TRP B O 1
ATOM 1876 N N . THR B 1 60 ? 16.766 -13.211 -3.754 1 98.44 60 THR B N 1
ATOM 1877 C CA . THR B 1 60 ? 16.844 -13.867 -2.453 1 98.44 60 THR B CA 1
ATOM 1878 C C . THR B 1 60 ? 15.461 -14.062 -1.857 1 98.44 60 THR B C 1
ATOM 1880 O O . THR B 1 60 ? 14.492 -13.43 -2.291 1 98.44 60 THR B O 1
ATOM 1883 N N . ILE B 1 61 ? 15.359 -14.883 -0.849 1 98.75 61 ILE B N 1
ATOM 1884 C CA . ILE B 1 61 ? 14.102 -15.094 -0.139 1 98.75 61 ILE B CA 1
ATOM 1885 C C . ILE B 1 61 ? 13.602 -13.773 0.438 1 98.75 61 ILE B C 1
ATOM 1887 O O . ILE B 1 61 ? 12.414 -13.469 0.363 1 98.75 61 ILE B O 1
ATOM 1891 N N . LYS B 1 62 ? 14.539 -13.016 1.021 1 98.75 62 LYS B N 1
ATOM 1892 C CA . LYS B 1 62 ? 14.188 -11.703 1.56 1 98.75 62 LYS B CA 1
ATOM 1893 C C . LYS B 1 62 ? 13.586 -10.805 0.48 1 98.75 62 LYS B C 1
ATOM 1895 O O . LYS B 1 62 ? 12.555 -10.172 0.698 1 98.75 62 LYS B O 1
ATOM 1900 N N . GLN B 1 63 ? 14.156 -10.781 -0.675 1 98.88 63 GLN B N 1
ATOM 1901 C CA . GLN B 1 63 ? 13.656 -9.969 -1.783 1 98.88 63 GLN B CA 1
ATOM 1902 C C . GLN B 1 63 ? 12.281 -10.453 -2.238 1 98.88 63 GLN B C 1
ATOM 1904 O O . GLN B 1 63 ? 11.414 -9.641 -2.586 1 98.88 63 GLN B O 1
ATOM 1909 N N . VAL B 1 64 ? 12.086 -11.781 -2.219 1 98.88 64 VAL B N 1
ATOM 1910 C CA . VAL B 1 64 ? 10.805 -12.344 -2.609 1 98.88 64 VAL B CA 1
ATOM 1911 C C . VAL B 1 64 ? 9.711 -11.859 -1.657 1 98.88 64 VAL B C 1
ATOM 1913 O O . VAL B 1 64 ? 8.625 -11.469 -2.094 1 98.88 64 VAL B O 1
ATOM 1916 N N . VAL B 1 65 ? 9.992 -11.852 -0.37 1 98.94 65 VAL B N 1
ATOM 1917 C CA . VAL B 1 65 ? 9.016 -11.414 0.622 1 98.94 65 VAL B CA 1
ATOM 1918 C C . VAL B 1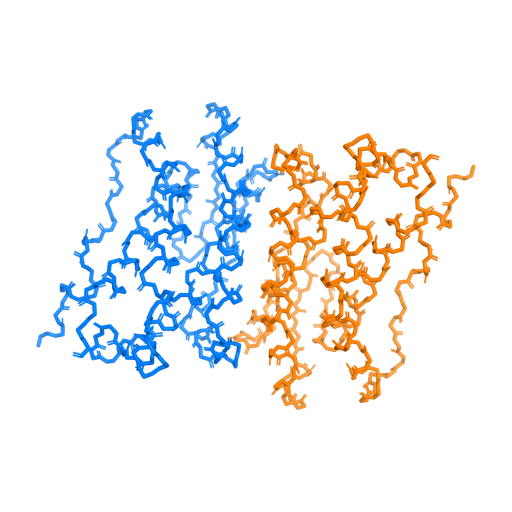 65 ? 8.688 -9.938 0.414 1 98.94 65 VAL B C 1
ATOM 1920 O O . VAL B 1 65 ? 7.512 -9.562 0.373 1 98.94 65 VAL B O 1
ATOM 1923 N N . HIS B 1 66 ? 9.703 -9.117 0.26 1 98.94 66 HIS B N 1
ATOM 1924 C CA . HIS B 1 66 ? 9.477 -7.691 0.043 1 98.94 66 HIS B CA 1
ATOM 1925 C C . HIS B 1 66 ? 8.727 -7.441 -1.26 1 98.94 66 HIS B C 1
ATOM 1927 O O . HIS B 1 66 ? 7.848 -6.578 -1.319 1 98.94 66 HIS B O 1
ATOM 1933 N N . HIS B 1 67 ? 9.016 -8.234 -2.275 1 98.94 67 HIS B N 1
ATOM 1934 C CA . HIS B 1 67 ? 8.328 -8.117 -3.555 1 98.94 67 HIS B CA 1
ATOM 1935 C C . HIS B 1 67 ? 6.84 -8.43 -3.408 1 98.94 67 HIS B C 1
ATOM 1937 O O . HIS B 1 67 ? 5.996 -7.746 -3.992 1 98.94 67 HIS B O 1
ATOM 1943 N N . MET B 1 68 ? 6.531 -9.469 -2.682 1 98.94 68 MET B N 1
ATOM 1944 C CA . MET B 1 68 ? 5.125 -9.82 -2.5 1 98.94 68 MET B CA 1
ATOM 1945 C C . MET B 1 68 ? 4.359 -8.68 -1.844 1 98.94 68 MET B C 1
ATOM 1947 O O . MET B 1 68 ? 3.24 -8.359 -2.252 1 98.94 68 MET B O 1
ATOM 1951 N N . ALA B 1 69 ? 4.977 -8.055 -0.838 1 98.94 69 ALA B N 1
ATOM 1952 C CA . ALA B 1 69 ? 4.32 -6.93 -0.182 1 98.94 69 ALA B CA 1
ATOM 1953 C C . ALA B 1 69 ? 4.098 -5.781 -1.16 1 98.94 69 ALA B C 1
ATOM 1955 O O . ALA B 1 69 ? 3.004 -5.219 -1.233 1 98.94 69 ALA B O 1
ATOM 1956 N N . ASP B 1 70 ? 5.113 -5.449 -1.945 1 98.94 70 ASP B N 1
ATOM 1957 C CA . ASP B 1 70 ? 5.012 -4.398 -2.951 1 98.94 70 ASP B CA 1
ATOM 1958 C C . ASP B 1 70 ? 3.922 -4.715 -3.973 1 98.94 70 ASP B C 1
ATOM 1960 O O . ASP B 1 70 ? 3.098 -3.859 -4.297 1 98.94 70 ASP B O 1
ATOM 1964 N N . SER B 1 71 ? 3.973 -5.93 -4.445 1 98.88 71 SER B N 1
ATOM 1965 C CA . SER B 1 71 ? 3.055 -6.34 -5.504 1 98.88 71 SER B CA 1
ATOM 1966 C C . SER B 1 71 ? 1.611 -6.34 -5.012 1 98.88 71 SER B C 1
ATOM 1968 O O . SER B 1 71 ? 0.715 -5.844 -5.699 1 98.88 71 SER B O 1
ATOM 1970 N N . HIS B 1 72 ? 1.419 -6.871 -3.846 1 98.94 72 HIS B N 1
ATOM 1971 C CA . HIS B 1 72 ? 0.053 -6.992 -3.35 1 98.94 72 HIS B CA 1
ATOM 1972 C C . HIS B 1 72 ? -0.476 -5.645 -2.863 1 98.94 72 HIS B C 1
ATOM 1974 O O . HIS B 1 72 ? -1.687 -5.41 -2.873 1 98.94 72 HIS B O 1
ATOM 1980 N N . MET B 1 73 ? 0.409 -4.777 -2.449 1 98.81 73 MET B N 1
ATOM 1981 C CA . MET B 1 73 ? 0.04 -3.381 -2.238 1 98.81 73 MET B CA 1
ATOM 1982 C C . MET B 1 73 ? -0.528 -2.77 -3.514 1 98.81 73 MET B C 1
ATOM 1984 O O . MET B 1 73 ? -1.585 -2.137 -3.488 1 98.81 73 MET B O 1
ATOM 1988 N N . ASN B 1 74 ? 0.113 -2.959 -4.609 1 98.88 74 ASN B N 1
ATOM 1989 C CA . ASN B 1 74 ? -0.372 -2.48 -5.898 1 98.88 74 ASN B CA 1
ATOM 1990 C C . ASN B 1 74 ? -1.688 -3.15 -6.285 1 98.88 74 ASN B C 1
ATOM 1992 O O . ASN B 1 74 ? -2.561 -2.516 -6.883 1 98.88 74 ASN B O 1
ATOM 1996 N N . SER B 1 75 ? -1.809 -4.406 -5.957 1 98.81 75 SER B N 1
ATOM 1997 C CA . SER B 1 75 ? -3.047 -5.109 -6.273 1 98.81 75 SER B CA 1
ATOM 1998 C C . SER B 1 75 ? -4.23 -4.512 -5.523 1 98.81 75 SER B C 1
ATOM 2000 O O . SER B 1 75 ? -5.293 -4.289 -6.105 1 98.81 75 SER B O 1
ATOM 2002 N N . LEU B 1 76 ? -4.086 -4.281 -4.223 1 98.94 76 LEU B N 1
ATOM 2003 C CA . LEU B 1 76 ? -5.156 -3.654 -3.453 1 98.94 76 LEU B CA 1
ATOM 2004 C C . LEU B 1 76 ? -5.582 -2.336 -4.09 1 98.94 76 LEU B C 1
ATOM 2006 O O . LEU B 1 76 ? -6.777 -2.074 -4.238 1 98.94 76 LEU B O 1
ATOM 2010 N N . ILE B 1 77 ? -4.664 -1.578 -4.516 1 98.88 77 ILE B N 1
ATOM 2011 C CA . ILE B 1 77 ? -4.918 -0.284 -5.141 1 98.88 77 ILE B CA 1
ATOM 2012 C C . ILE B 1 77 ? -5.688 -0.48 -6.441 1 98.88 77 ILE B C 1
ATOM 2014 O O . ILE B 1 77 ? -6.656 0.236 -6.715 1 98.88 77 ILE B O 1
ATOM 2018 N N . ARG B 1 78 ? -5.312 -1.438 -7.223 1 98.88 78 ARG B N 1
ATOM 2019 C CA . ARG B 1 78 ? -5.988 -1.696 -8.492 1 98.88 78 ARG B CA 1
ATOM 2020 C C . ARG B 1 78 ? -7.441 -2.104 -8.266 1 98.88 78 ARG B C 1
ATOM 2022 O O . ARG B 1 78 ? -8.328 -1.682 -9.008 1 98.88 78 ARG B O 1
ATOM 2029 N N . PHE B 1 79 ? -7.664 -2.969 -7.27 1 98.88 79 PHE B N 1
ATOM 2030 C CA . PHE B 1 79 ? -9.039 -3.334 -6.941 1 98.88 79 PHE B CA 1
ATOM 2031 C C . PHE B 1 79 ? -9.844 -2.107 -6.535 1 98.88 79 PHE B C 1
ATOM 2033 O O . PHE B 1 79 ? -10.969 -1.918 -6.996 1 98.88 79 PHE B O 1
ATOM 2040 N N . LYS B 1 80 ? -9.273 -1.275 -5.754 1 98.88 80 LYS B N 1
ATOM 2041 C CA . LYS B 1 80 ? -9.984 -0.097 -5.27 1 98.88 80 LYS B CA 1
ATOM 2042 C C . LYS B 1 80 ? -10.234 0.896 -6.402 1 98.88 80 LYS B C 1
ATOM 2044 O O . LYS B 1 80 ? -11.305 1.504 -6.477 1 98.88 80 LYS B O 1
ATOM 2049 N N . TRP B 1 81 ? -9.227 1.1 -7.324 1 98.88 81 TRP B N 1
ATOM 2050 C CA . TRP B 1 81 ? -9.453 1.918 -8.516 1 98.88 81 TRP B CA 1
ATOM 2051 C C . TRP B 1 81 ? -10.648 1.401 -9.312 1 98.88 81 TRP B C 1
ATOM 2053 O O . TRP B 1 81 ? -11.562 2.16 -9.633 1 98.88 81 TRP B O 1
ATOM 2063 N N . ALA B 1 82 ? -10.641 0.156 -9.547 1 98.81 82 ALA B N 1
ATOM 2064 C CA . ALA B 1 82 ? -11.656 -0.444 -10.414 1 98.81 82 ALA B CA 1
ATOM 2065 C C . ALA B 1 82 ? -13.031 -0.374 -9.766 1 98.81 82 ALA B C 1
ATOM 2067 O O . ALA B 1 82 ? -14.047 -0.287 -10.469 1 98.81 82 ALA B O 1
ATOM 2068 N N . LEU B 1 83 ? -13.125 -0.426 -8.453 1 98.56 83 LEU B N 1
ATOM 2069 C CA . LEU B 1 83 ? -14.391 -0.371 -7.723 1 98.56 83 LEU B CA 1
ATOM 2070 C C . LEU B 1 83 ? -14.969 1.04 -7.746 1 98.56 83 LEU B C 1
ATOM 2072 O O . LEU B 1 83 ? -16.188 1.219 -7.629 1 98.56 83 LEU B O 1
ATOM 2076 N N . THR B 1 84 ? -14.133 2.047 -7.945 1 98.69 84 THR B N 1
ATOM 2077 C CA . THR B 1 84 ? -14.594 3.404 -7.668 1 98.69 84 THR B CA 1
ATOM 2078 C C . THR B 1 84 ? -14.461 4.281 -8.914 1 98.69 84 THR B C 1
ATOM 2080 O O . THR B 1 84 ? -14.844 5.453 -8.898 1 98.69 84 THR B O 1
ATOM 2083 N N . GLU B 1 85 ? -13.859 3.775 -9.945 1 98.69 85 GLU B N 1
ATOM 2084 C CA . GLU B 1 85 ? -13.734 4.449 -11.234 1 98.69 85 GLU B CA 1
ATOM 2085 C C . GLU B 1 85 ? -14.234 3.562 -12.375 1 98.69 85 GLU B C 1
ATOM 2087 O O . GLU B 1 85 ? -14.305 2.34 -12.234 1 98.69 85 GLU B O 1
ATOM 2092 N N . GLU B 1 86 ? -14.602 4.164 -13.484 1 98.38 86 GLU B N 1
ATOM 2093 C CA . GLU B 1 86 ? -15.023 3.395 -14.656 1 98.38 86 GLU B CA 1
ATOM 2094 C C . GLU B 1 86 ? -13.836 2.988 -15.516 1 98.38 86 GLU B C 1
ATOM 2096 O O . GLU B 1 86 ? -13.188 3.838 -16.141 1 98.38 86 GLU B O 1
ATOM 2101 N N . ASN B 1 87 ? -13.516 1.731 -15.508 1 98.62 87 ASN B N 1
ATOM 2102 C CA . ASN B 1 87 ? -12.43 1.12 -16.266 1 98.62 87 ASN B CA 1
ATOM 2103 C C . ASN B 1 87 ? -11.172 1.979 -16.234 1 98.62 87 ASN B C 1
ATOM 2105 O O . ASN B 1 87 ? -10.648 2.365 -17.281 1 98.62 87 ASN B O 1
ATOM 2109 N N . PRO B 1 88 ? -10.633 2.189 -15.055 1 98.88 88 PRO B N 1
ATOM 2110 C CA . PRO B 1 88 ? -9.445 3.043 -14.945 1 98.88 88 PRO B CA 1
ATOM 2111 C C . PRO B 1 88 ? -8.219 2.426 -15.609 1 98.88 88 PRO B C 1
ATOM 2113 O O . PRO B 1 88 ? -8.07 1.201 -15.625 1 98.88 88 PRO B O 1
ATOM 2116 N N . THR B 1 89 ? -7.371 3.268 -16.188 1 98.81 89 THR B N 1
ATOM 2117 C CA . THR B 1 89 ? -6.02 2.846 -16.547 1 98.81 89 THR B CA 1
ATOM 2118 C C . THR B 1 89 ? -5.121 2.801 -15.312 1 98.81 89 THR B C 1
ATOM 2120 O O . THR B 1 89 ? -4.965 3.805 -14.617 1 98.81 89 THR B O 1
ATOM 2123 N N . ILE B 1 90 ? -4.598 1.681 -15.023 1 98.62 90 ILE B N 1
ATOM 2124 C CA . ILE B 1 90 ? -3.74 1.559 -13.852 1 98.62 90 ILE B CA 1
ATOM 2125 C C . ILE B 1 90 ? -2.334 2.057 -14.188 1 98.62 90 ILE B C 1
ATOM 2127 O O . ILE B 1 90 ? -1.999 2.254 -15.359 1 98.62 90 ILE B O 1
ATOM 2131 N N . LYS B 1 91 ? -1.542 2.363 -13.164 1 98.56 91 LYS B N 1
ATOM 2132 C CA . LYS B 1 91 ? -0.13 2.689 -13.344 1 98.56 91 LYS B CA 1
ATOM 2133 C C . LYS B 1 91 ? 0.757 1.494 -13.008 1 98.56 91 LYS B C 1
ATOM 2135 O O . LYS B 1 91 ? 0.667 0.934 -11.914 1 98.56 91 LYS B O 1
ATOM 2140 N N . THR B 1 92 ? 1.525 1.044 -13.93 1 98.44 92 THR B N 1
ATOM 2141 C CA . THR B 1 92 ? 2.447 -0.07 -13.742 1 98.44 92 THR B CA 1
ATOM 2142 C C . THR B 1 92 ? 3.719 0.395 -13.039 1 98.44 92 THR B C 1
ATOM 2144 O O . THR B 1 92 ? 3.83 1.56 -12.648 1 98.44 92 THR B O 1
ATOM 2147 N N . TYR B 1 93 ? 4.637 -0.498 -12.719 1 98.5 93 TYR B N 1
ATOM 2148 C CA . TYR B 1 93 ? 5.883 -0.173 -12.039 1 98.5 93 TYR B CA 1
ATOM 2149 C C . TYR B 1 93 ? 6.988 -1.146 -12.422 1 98.5 93 TYR B C 1
ATOM 2151 O O . TYR B 1 93 ? 6.715 -2.232 -12.938 1 98.5 93 TYR B O 1
ATOM 2159 N N . HIS B 1 94 ? 8.211 -0.721 -12.227 1 98.38 94 HIS B N 1
ATOM 2160 C CA . HIS B 1 94 ? 9.375 -1.555 -12.492 1 98.38 94 HIS B CA 1
ATOM 2161 C C . HIS B 1 94 ? 9.742 -2.404 -11.281 1 98.38 94 HIS B C 1
ATOM 2163 O O . HIS B 1 94 ? 10.578 -2.01 -10.469 1 98.38 94 HIS B O 1
ATOM 2169 N N . GLU B 1 95 ? 9.172 -3.611 -11.25 1 97.94 95 GLU B N 1
ATOM 2170 C CA . GLU B 1 95 ? 9.375 -4.473 -10.086 1 97.94 95 GLU B CA 1
ATOM 2171 C C . GLU B 1 95 ? 10.852 -4.785 -9.883 1 97.94 95 GLU B C 1
ATOM 2173 O O . GLU B 1 95 ? 11.32 -4.895 -8.75 1 97.94 95 GLU B O 1
ATOM 2178 N N . ASP B 1 96 ? 11.578 -4.961 -11 1 97.81 96 ASP B N 1
ATOM 2179 C CA . ASP B 1 96 ? 13.008 -5.273 -10.93 1 97.81 96 ASP B CA 1
ATOM 2180 C C . ASP B 1 96 ? 13.789 -4.121 -10.305 1 97.81 96 ASP B C 1
ATOM 2182 O O . ASP B 1 96 ? 14.719 -4.348 -9.523 1 97.81 96 ASP B O 1
ATOM 2186 N N . LYS B 1 97 ? 13.406 -2.891 -10.641 1 98.62 97 LYS B N 1
ATOM 2187 C CA . LYS B 1 97 ? 14.07 -1.731 -10.047 1 98.62 97 LYS B CA 1
ATOM 2188 C C . LYS B 1 97 ? 13.641 -1.541 -8.594 1 98.62 97 LYS B C 1
ATOM 2190 O O . LYS B 1 97 ? 14.461 -1.174 -7.742 1 98.62 97 LYS B O 1
ATOM 2195 N N . TRP B 1 98 ? 12.383 -1.801 -8.32 1 98.81 98 TRP B N 1
ATOM 2196 C CA . TRP B 1 98 ? 11.906 -1.687 -6.945 1 98.81 98 TRP B CA 1
ATOM 2197 C C . TRP B 1 98 ? 12.656 -2.648 -6.031 1 98.81 98 TRP B C 1
ATOM 2199 O O . TRP B 1 98 ? 12.977 -2.309 -4.887 1 98.81 98 TRP B O 1
ATOM 2209 N N . ALA B 1 99 ? 13.031 -3.795 -6.48 1 98.44 99 ALA B N 1
ATOM 2210 C CA . ALA B 1 99 ? 13.609 -4.871 -5.684 1 98.44 99 ALA B CA 1
ATOM 2211 C C . ALA B 1 99 ? 15.07 -4.582 -5.352 1 98.44 99 ALA B C 1
ATOM 2213 O O . ALA B 1 99 ? 15.703 -5.336 -4.609 1 98.44 99 ALA B O 1
ATOM 2214 N N . THR B 1 100 ? 15.594 -3.504 -5.902 1 97.5 100 THR B N 1
ATOM 2215 C CA . THR B 1 100 ? 16.984 -3.17 -5.645 1 97.5 100 THR B CA 1
ATOM 2216 C C . THR B 1 100 ? 17.094 -1.927 -4.77 1 97.5 100 THR B C 1
ATOM 2218 O O . THR B 1 100 ? 18.203 -1.437 -4.508 1 97.5 100 THR B O 1
ATOM 2221 N N . GLN B 1 101 ? 15.992 -1.394 -4.352 1 98.38 101 GLN B N 1
ATOM 2222 C CA . GLN B 1 101 ? 16 -0.185 -3.533 1 98.38 101 GLN B CA 1
ATOM 2223 C C . GLN B 1 101 ? 16.438 -0.489 -2.104 1 98.38 101 GLN B C 1
ATOM 2225 O O . GLN B 1 101 ? 16.344 -1.632 -1.649 1 98.38 101 GLN B O 1
ATOM 2230 N N . PRO B 1 102 ? 16.828 0.46 -1.307 1 98.62 102 PRO B N 1
ATOM 2231 C CA . PRO B 1 102 ? 17.422 0.265 0.018 1 98.62 102 PRO B CA 1
ATOM 2232 C C . PRO B 1 102 ? 16.453 -0.364 1.015 1 98.62 102 PRO B C 1
ATOM 2234 O O . PRO B 1 102 ? 16.875 -1.025 1.965 1 98.62 102 PRO B O 1
ATOM 2237 N N . ASP B 1 103 ? 15.172 -0.188 0.768 1 98.81 103 ASP B N 1
ATOM 2238 C CA . ASP B 1 103 ? 14.227 -0.734 1.736 1 98.81 103 ASP B CA 1
ATOM 2239 C C . ASP B 1 103 ? 14.188 -2.26 1.664 1 98.81 103 ASP B C 1
ATOM 2241 O O . ASP B 1 103 ? 13.695 -2.916 2.586 1 98.81 103 ASP B O 1
ATOM 2245 N N . TYR B 1 104 ? 14.734 -2.816 0.656 1 98.69 104 TYR B N 1
ATOM 2246 C CA . TYR B 1 104 ? 14.773 -4.27 0.537 1 98.69 104 TYR B CA 1
ATOM 2247 C C . TYR B 1 104 ? 15.859 -4.859 1.429 1 98.69 104 TYR B C 1
ATOM 2249 O O . TYR B 1 104 ? 15.977 -6.082 1.547 1 98.69 104 TYR B O 1
ATOM 2257 N N . ALA B 1 105 ? 16.641 -4.094 2.162 1 98.38 105 ALA B N 1
ATOM 2258 C CA . ALA B 1 105 ? 17.609 -4.562 3.148 1 98.38 105 ALA B CA 1
ATOM 2259 C C . ALA B 1 105 ? 16.953 -4.727 4.52 1 98.38 105 ALA B C 1
ATOM 2261 O O . ALA B 1 105 ? 17.547 -5.332 5.422 1 98.38 105 ALA B O 1
ATOM 2262 N N . LEU B 1 106 ? 15.773 -4.273 4.699 1 98.75 106 LEU B N 1
ATOM 2263 C CA . LEU B 1 106 ? 15.055 -4.355 5.965 1 98.75 106 LEU B CA 1
ATOM 2264 C C . LEU B 1 106 ? 14.797 -5.812 6.352 1 98.75 106 LEU B C 1
ATOM 2266 O O . LEU B 1 106 ? 14.773 -6.691 5.488 1 98.75 106 LEU B O 1
ATOM 2270 N N . PRO B 1 107 ? 14.609 -6.008 7.688 1 98.5 107 PRO B N 1
ATOM 2271 C CA . PRO B 1 107 ? 14.047 -7.309 8.062 1 98.5 107 PRO B CA 1
ATOM 2272 C C . PRO B 1 107 ? 12.695 -7.578 7.406 1 98.5 107 PRO B C 1
ATOM 2274 O O . PRO B 1 107 ? 11.922 -6.648 7.18 1 98.5 107 PRO B O 1
ATOM 2277 N N . VAL B 1 108 ? 12.359 -8.859 7.184 1 98.81 108 VAL B N 1
ATOM 2278 C CA . VAL B 1 108 ? 11.18 -9.234 6.418 1 98.81 108 VAL B CA 1
ATOM 2279 C C . VAL B 1 108 ? 9.922 -8.898 7.215 1 98.81 108 VAL B C 1
ATOM 2281 O O . VAL B 1 108 ? 8.82 -8.844 6.66 1 98.81 108 VAL B O 1
ATOM 2284 N N . GLU B 1 109 ? 10.07 -8.625 8.539 1 98.69 109 GLU B N 1
ATOM 2285 C CA . GLU B 1 109 ? 8.906 -8.391 9.391 1 98.69 109 GLU B CA 1
ATOM 2286 C C . GLU B 1 109 ? 8.102 -7.195 8.898 1 98.69 109 GLU B C 1
ATOM 2288 O O . GLU B 1 109 ? 6.871 -7.18 9.008 1 98.69 109 GLU B O 1
ATOM 2293 N N . SER B 1 110 ? 8.742 -6.176 8.391 1 98.81 110 SER B N 1
ATOM 2294 C CA . SER B 1 110 ? 8.047 -5 7.871 1 98.81 110 SER B CA 1
ATOM 2295 C C . SER B 1 110 ? 7.078 -5.383 6.754 1 98.81 110 SER B C 1
ATOM 2297 O O . SER B 1 110 ? 5.918 -4.969 6.766 1 98.81 110 SER B O 1
ATOM 2299 N N . SER B 1 111 ? 7.543 -6.215 5.848 1 98.94 111 SER B N 1
ATOM 2300 C CA . SER B 1 111 ? 6.723 -6.645 4.719 1 98.94 111 SER B CA 1
ATOM 2301 C C . SER B 1 111 ? 5.668 -7.656 5.156 1 98.94 111 SER B C 1
ATOM 2303 O O . SER B 1 111 ? 4.566 -7.691 4.602 1 98.94 111 SER B O 1
ATOM 2305 N N . LEU B 1 112 ? 6.008 -8.453 6.164 1 98.94 112 LEU B N 1
ATOM 2306 C CA . LEU B 1 112 ? 5.02 -9.391 6.68 1 98.94 112 LEU B CA 1
ATOM 2307 C C . LEU B 1 112 ? 3.846 -8.648 7.316 1 98.94 112 LEU B C 1
ATOM 2309 O O . LEU B 1 112 ? 2.693 -9.062 7.164 1 98.94 112 LEU B O 1
ATOM 2313 N N . LYS B 1 113 ? 4.098 -7.582 8.008 1 98.88 113 LYS B N 1
ATOM 2314 C CA . LYS B 1 113 ? 3.029 -6.746 8.555 1 98.88 113 LYS B CA 1
ATOM 2315 C C . LYS B 1 113 ? 2.18 -6.148 7.438 1 98.88 113 LYS B C 1
ATOM 2317 O O . LYS B 1 113 ? 0.949 -6.152 7.516 1 98.88 113 LYS B O 1
ATOM 2322 N N . MET B 1 114 ? 2.852 -5.648 6.398 1 98.94 114 MET B N 1
ATOM 2323 C CA . MET B 1 114 ? 2.135 -5.102 5.25 1 98.94 114 MET B CA 1
ATOM 2324 C C . MET B 1 114 ? 1.223 -6.152 4.625 1 98.94 114 MET B C 1
ATOM 2326 O O . MET B 1 114 ? 0.046 -5.891 4.375 1 98.94 114 MET B O 1
ATOM 2330 N N . LEU B 1 115 ? 1.785 -7.352 4.41 1 98.94 115 LEU B N 1
ATOM 2331 C CA . LEU B 1 115 ? 1.012 -8.422 3.785 1 98.94 115 LEU B CA 1
ATOM 2332 C C . LEU B 1 115 ? -0.232 -8.742 4.605 1 98.94 115 LEU B C 1
ATOM 2334 O O . LEU B 1 115 ? -1.323 -8.898 4.055 1 98.94 115 LEU B O 1
ATOM 2338 N N . GLU B 1 116 ? -0.045 -8.812 5.898 1 98.94 116 GLU B N 1
ATOM 2339 C CA . GLU B 1 116 ? -1.17 -9.148 6.766 1 98.94 116 GLU B CA 1
ATOM 2340 C C . GLU B 1 116 ? -2.275 -8.102 6.66 1 98.94 116 GLU B C 1
ATOM 2342 O O . GLU B 1 116 ? -3.436 -8.438 6.418 1 98.94 116 GLU B O 1
ATOM 2347 N N . GLY B 1 117 ? -1.932 -6.867 6.855 1 98.94 117 GLY B N 1
ATOM 2348 C CA . GLY B 1 117 ? -2.924 -5.809 6.781 1 98.94 117 GLY B CA 1
ATOM 2349 C C . GLY B 1 117 ? -3.559 -5.68 5.41 1 98.94 117 GLY B C 1
ATOM 2350 O O . GLY B 1 117 ? -4.781 -5.578 5.293 1 98.94 117 GLY B O 1
ATOM 2351 N N . ILE B 1 118 ? -2.756 -5.723 4.355 1 98.94 118 IL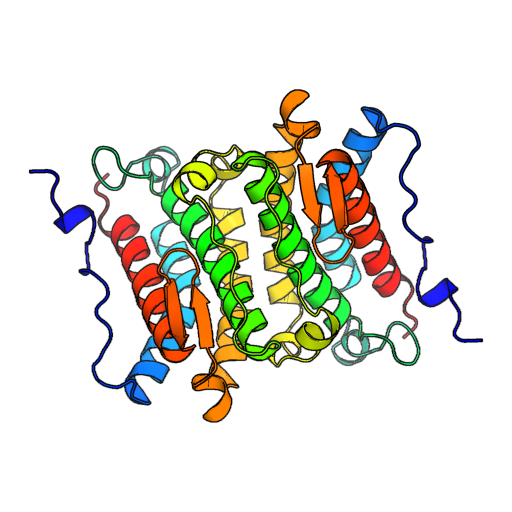E B N 1
ATOM 2352 C CA . ILE B 1 118 ? -3.209 -5.578 2.977 1 98.94 118 ILE B CA 1
ATOM 2353 C C . ILE B 1 118 ? -4.195 -6.691 2.637 1 98.94 118 ILE B C 1
ATOM 2355 O O . ILE B 1 118 ? -5.262 -6.434 2.072 1 98.94 118 ILE B O 1
ATOM 2359 N N . HIS B 1 119 ? -3.875 -7.891 3.025 1 98.94 119 HIS B N 1
ATOM 2360 C CA . HIS B 1 119 ? -4.715 -9.023 2.654 1 98.94 119 HIS B CA 1
ATOM 2361 C C . HIS B 1 119 ? -6.016 -9.023 3.447 1 98.94 119 HIS B C 1
ATOM 2363 O O . HIS B 1 119 ? -7.055 -9.469 2.945 1 98.94 119 HIS B O 1
ATOM 2369 N N . GLN B 1 120 ? -5.98 -8.516 4.664 1 98.94 120 GLN B N 1
ATOM 2370 C CA . GLN B 1 120 ? -7.242 -8.359 5.379 1 98.94 120 GLN B CA 1
ATOM 2371 C C . GLN B 1 120 ? -8.18 -7.402 4.641 1 98.94 120 GLN B C 1
ATOM 2373 O O . GLN B 1 120 ? -9.375 -7.672 4.512 1 98.94 120 GLN B O 1
ATOM 2378 N N . HIS B 1 121 ? -7.648 -6.305 4.121 1 98.94 121 HIS B N 1
ATOM 2379 C CA . HIS B 1 121 ? -8.453 -5.371 3.346 1 98.94 121 HIS B CA 1
ATOM 2380 C C . HIS B 1 121 ? -8.914 -5.992 2.033 1 98.94 121 HIS B C 1
ATOM 2382 O O . HIS B 1 121 ? -10.078 -5.863 1.654 1 98.94 121 HIS B O 1
ATOM 2388 N N . LEU B 1 122 ? -8.008 -6.672 1.362 1 98.94 122 LEU B N 1
ATOM 2389 C CA . LEU B 1 122 ? -8.344 -7.328 0.104 1 98.94 122 LEU B CA 1
ATOM 2390 C C . LEU B 1 122 ? -9.5 -8.312 0.295 1 98.94 122 LEU B C 1
ATOM 2392 O O . LEU B 1 122 ? -10.477 -8.273 -0.449 1 98.94 122 LEU B O 1
ATOM 2396 N N . VAL B 1 123 ? -9.375 -9.141 1.274 1 98.94 123 VAL B N 1
ATOM 2397 C CA . VAL B 1 123 ? -10.375 -10.18 1.508 1 98.94 123 VAL B CA 1
ATOM 2398 C C . VAL B 1 123 ? -11.719 -9.547 1.845 1 98.94 123 VAL B C 1
ATOM 2400 O O . VAL B 1 123 ? -12.766 -9.984 1.351 1 98.94 123 VAL B O 1
ATOM 2403 N N . ALA B 1 124 ? -11.719 -8.492 2.688 1 98.94 124 ALA B N 1
ATOM 2404 C CA . ALA B 1 124 ? -12.953 -7.789 3.025 1 98.94 124 ALA B CA 1
ATOM 2405 C C . ALA B 1 124 ? -13.633 -7.246 1.773 1 98.94 124 ALA B C 1
ATOM 2407 O O . ALA B 1 124 ? -14.859 -7.332 1.641 1 98.94 124 ALA B O 1
ATOM 2408 N N . LEU B 1 125 ? -12.867 -6.68 0.85 1 98.88 125 LEU B N 1
ATOM 2409 C CA . LEU B 1 125 ? -13.43 -6.184 -0.405 1 98.88 125 LEU B CA 1
ATOM 2410 C C . LEU B 1 125 ? -13.969 -7.336 -1.247 1 98.88 125 LEU B C 1
ATOM 2412 O O . LEU B 1 125 ? -15.141 -7.324 -1.642 1 98.88 125 LEU B O 1
ATOM 2416 N N . LEU B 1 126 ? -13.156 -8.344 -1.451 1 98.88 126 LEU B N 1
ATOM 2417 C CA . LEU B 1 126 ? -13.477 -9.453 -2.344 1 98.88 126 LEU B CA 1
ATOM 2418 C C . LEU B 1 126 ? -14.742 -10.172 -1.884 1 98.88 126 LEU B C 1
ATOM 2420 O O . LEU B 1 126 ? -15.602 -10.508 -2.701 1 98.88 126 LEU B O 1
ATOM 2424 N N . GLU B 1 127 ? -14.875 -10.336 -0.61 1 98.62 127 GLU B N 1
ATOM 2425 C CA . GLU B 1 127 ? -16 -11.07 -0.054 1 98.62 127 GLU B CA 1
ATOM 2426 C C . GLU B 1 127 ? -17.297 -10.25 -0.129 1 98.62 127 GLU B C 1
ATOM 2428 O O . GLU B 1 127 ? -18.391 -10.789 0.02 1 98.62 127 GLU B O 1
ATOM 2433 N N . SER B 1 128 ? -17.156 -8.992 -0.395 1 98.38 128 SER B N 1
ATOM 2434 C CA . SER B 1 128 ? -18.312 -8.117 -0.415 1 98.38 128 SER B CA 1
ATOM 2435 C C . SER B 1 128 ? -18.812 -7.883 -1.839 1 98.38 128 SER B C 1
ATOM 2437 O O . SER B 1 128 ? -19.875 -7.309 -2.043 1 98.38 128 SER B O 1
ATOM 2439 N N . PHE B 1 129 ? -18.078 -8.328 -2.863 1 98.25 129 PHE B N 1
ATOM 2440 C CA . PHE B 1 129 ? -18.359 -7.953 -4.246 1 98.25 129 PHE B CA 1
ATOM 2441 C C . PHE B 1 129 ? -19.688 -8.531 -4.703 1 98.25 129 PHE B C 1
ATOM 2443 O O . PHE B 1 129 ? -19.984 -9.703 -4.465 1 98.25 129 PHE B O 1
ATOM 2450 N N . SER B 1 130 ? -20.516 -7.719 -5.324 1 97 130 SER B N 1
ATOM 2451 C CA . SER B 1 130 ? -21.641 -8.18 -6.113 1 97 130 SER B CA 1
ATOM 2452 C C . SER B 1 130 ? -21.203 -8.75 -7.457 1 97 130 SER B C 1
ATOM 2454 O O . SER B 1 130 ? -20.031 -8.594 -7.84 1 97 130 SER B O 1
ATOM 2456 N N . GLU B 1 131 ? -22.094 -9.383 -8.109 1 94.44 131 GLU B N 1
ATOM 2457 C CA . GLU B 1 131 ? -21.781 -9.883 -9.445 1 94.44 131 GLU B CA 1
ATOM 2458 C C . GLU B 1 131 ? -21.359 -8.75 -10.375 1 94.44 131 GLU B C 1
ATOM 2460 O O . GLU B 1 131 ? -20.438 -8.914 -11.18 1 94.44 131 GLU B O 1
ATOM 2465 N N . ALA B 1 132 ? -22.078 -7.66 -10.297 1 96.62 132 ALA B N 1
ATOM 2466 C CA . ALA B 1 132 ? -21.75 -6.504 -11.125 1 96.62 132 ALA B CA 1
ATOM 2467 C C . ALA B 1 132 ? -20.328 -6.004 -10.82 1 96.62 132 ALA B C 1
ATOM 2469 O O . ALA B 1 132 ? -19.594 -5.637 -11.734 1 96.62 132 ALA B O 1
ATOM 2470 N N . GLU B 1 133 ? -19.938 -5.984 -9.578 1 97.62 133 GLU B N 1
ATOM 2471 C CA . GLU B 1 133 ? -18.609 -5.527 -9.188 1 97.62 133 GLU B CA 1
ATOM 2472 C C . GLU B 1 133 ? -17.531 -6.496 -9.672 1 97.62 133 GLU B C 1
ATOM 2474 O O . GLU B 1 133 ? -16.438 -6.07 -10.078 1 97.62 133 GLU B O 1
ATOM 2479 N N . TRP B 1 134 ? -17.828 -7.789 -9.672 1 97.38 134 TRP B N 1
ATOM 2480 C CA . TRP B 1 134 ? -16.875 -8.781 -10.156 1 97.38 134 TRP B CA 1
ATOM 2481 C C . TRP B 1 134 ? -16.578 -8.57 -11.641 1 97.38 134 TRP B C 1
ATOM 2483 O O . TRP B 1 134 ? -15.508 -8.945 -12.133 1 97.38 134 TRP B O 1
ATOM 2493 N N . ASN B 1 135 ? -17.422 -7.969 -12.305 1 95.5 135 ASN B N 1
ATOM 2494 C CA . ASN B 1 135 ? -17.281 -7.805 -13.742 1 95.5 135 ASN B CA 1
ATOM 2495 C C . ASN B 1 135 ? -16.656 -6.461 -14.094 1 95.5 135 ASN B C 1
ATOM 2497 O O . ASN B 1 135 ? -16.391 -6.176 -15.266 1 95.5 135 ASN B O 1
ATOM 2501 N N . ARG B 1 136 ? -16.422 -5.641 -13.07 1 98.31 136 ARG B N 1
ATOM 2502 C CA . ARG B 1 136 ? -15.68 -4.414 -13.336 1 98.31 136 ARG B CA 1
ATOM 2503 C C . ARG B 1 136 ? -14.273 -4.727 -13.836 1 98.31 136 ARG B C 1
ATOM 2505 O O . ARG B 1 136 ? -13.758 -5.828 -13.617 1 98.31 136 ARG B O 1
ATOM 2512 N N . THR B 1 137 ? -13.664 -3.727 -14.531 1 98.69 137 THR B N 1
ATOM 2513 C CA . THR B 1 137 ? -12.383 -3.928 -15.195 1 98.69 137 THR B CA 1
ATOM 2514 C C . THR B 1 137 ? -11.453 -2.742 -14.945 1 98.69 137 THR B C 1
ATOM 2516 O O . THR B 1 137 ? -11.898 -1.68 -14.508 1 98.69 137 THR B O 1
ATOM 2519 N N . PHE B 1 138 ? -10.266 -2.953 -15.141 1 98.88 138 PHE B N 1
ATOM 2520 C CA . PHE B 1 138 ? -9.281 -1.896 -15.336 1 98.88 138 PHE B CA 1
ATOM 2521 C C . PHE B 1 138 ? -8.461 -2.15 -16.594 1 98.88 138 PHE B C 1
ATOM 2523 O O . PHE B 1 138 ? -8.375 -3.285 -17.062 1 98.88 138 PHE B O 1
ATOM 2530 N N . TYR B 1 139 ? -7.891 -1.098 -17.125 1 98.88 139 TYR B N 1
ATOM 2531 C CA . TYR B 1 139 ? -7.043 -1.191 -18.312 1 98.88 139 TYR B CA 1
ATOM 2532 C C . TYR B 1 139 ? -5.57 -1.244 -17.922 1 98.88 139 TYR B C 1
ATOM 2534 O O . TYR B 1 139 ? -5.098 -0.417 -17.141 1 98.88 139 TYR B O 1
ATOM 2542 N N . HIS B 1 140 ? -4.895 -2.275 -18.359 1 98.44 140 HIS B N 1
ATOM 2543 C CA . HIS B 1 140 ? -3.451 -2.404 -18.188 1 98.44 140 HIS B CA 1
ATOM 2544 C C . HIS B 1 140 ? -2.699 -1.84 -19.375 1 98.44 140 HIS B C 1
ATOM 2546 O O . HIS B 1 140 ? -2.635 -2.479 -20.438 1 98.44 140 HIS B O 1
ATOM 2552 N N . PRO B 1 141 ? -2.072 -0.717 -19.234 1 98.19 141 PRO B N 1
ATOM 2553 C CA . PRO B 1 141 ? -1.555 0.011 -20.406 1 98.19 141 PRO B CA 1
ATOM 2554 C C . PRO B 1 141 ? -0.379 -0.7 -21.062 1 98.19 141 PRO B C 1
ATOM 2556 O O . PRO B 1 141 ? -0.177 -0.564 -22.281 1 98.19 141 PRO B O 1
ATOM 2559 N N . GLU B 1 142 ? 0.414 -1.407 -20.344 1 96.75 142 GLU B N 1
ATOM 2560 C CA . GLU B 1 142 ? 1.544 -2.123 -20.922 1 96.75 142 GLU B CA 1
ATOM 2561 C C . GLU B 1 142 ? 1.08 -3.369 -21.672 1 96.75 142 GLU B C 1
ATOM 2563 O O . GLU B 1 142 ? 1.561 -3.652 -22.781 1 96.75 142 GLU B O 1
ATOM 2568 N N . ALA B 1 143 ? 0.21 -4.129 -21.031 1 95.75 143 ALA B N 1
ATOM 2569 C CA . ALA B 1 143 ? -0.343 -5.316 -21.672 1 95.75 143 ALA B CA 1
ATOM 2570 C C . ALA B 1 143 ? -1.402 -4.938 -22.703 1 95.75 143 ALA B C 1
ATOM 2572 O O . ALA B 1 143 ? -1.774 -5.754 -23.547 1 95.75 143 ALA B O 1
ATOM 2573 N N . GLN B 1 144 ? -1.929 -3.721 -22.641 1 97.88 144 GLN B N 1
ATOM 2574 C CA . GLN B 1 144 ? -2.934 -3.176 -23.547 1 97.88 144 GLN B CA 1
ATOM 2575 C C . GLN B 1 144 ? -4.188 -4.047 -23.578 1 97.88 144 GLN B C 1
ATOM 2577 O O . GLN B 1 144 ? -4.699 -4.379 -24.641 1 97.88 144 GLN B O 1
ATOM 2582 N N . ILE B 1 145 ? -4.621 -4.484 -22.391 1 97.62 145 ILE B N 1
ATOM 2583 C CA . ILE B 1 145 ? -5.836 -5.277 -22.266 1 97.62 145 ILE B CA 1
ATOM 2584 C C . ILE B 1 145 ? -6.645 -4.801 -21.062 1 97.62 145 ILE B C 1
ATOM 2586 O O . ILE B 1 145 ? -6.098 -4.172 -20.156 1 97.62 145 ILE B O 1
ATOM 2590 N N . GLU B 1 146 ? -7.914 -5.066 -21.141 1 98.12 146 GLU B N 1
ATOM 2591 C CA . GLU B 1 146 ? -8.789 -4.918 -19.969 1 98.12 146 GLU B CA 1
ATOM 2592 C C . GLU B 1 146 ? -8.766 -6.172 -19.094 1 98.12 146 GLU B C 1
ATOM 2594 O O . GLU B 1 146 ? -8.828 -7.289 -19.609 1 98.12 146 GLU B O 1
ATOM 2599 N N . ILE B 1 147 ? -8.625 -5.996 -17.859 1 98.06 147 ILE B N 1
ATOM 2600 C CA . ILE B 1 147 ? -8.586 -7.094 -16.906 1 98.06 147 ILE B CA 1
ATOM 2601 C C . ILE B 1 147 ? -9.781 -6.996 -15.961 1 98.06 147 ILE B C 1
ATOM 2603 O O . ILE B 1 147 ? -10 -5.961 -15.328 1 98.06 147 ILE B O 1
ATOM 2607 N N . SER B 1 148 ? -10.547 -8.039 -15.922 1 97.88 148 SER B N 1
ATOM 2608 C CA . SER B 1 148 ? -11.648 -8.078 -14.969 1 97.88 148 SER B CA 1
ATOM 2609 C C . SER B 1 148 ? -11.148 -8.328 -13.547 1 97.88 148 SER B C 1
ATOM 2611 O O . SER B 1 148 ? -10.055 -8.859 -13.359 1 97.88 148 SER B O 1
ATOM 2613 N N . LEU B 1 149 ? -11.953 -8 -12.617 1 98.69 149 LEU B N 1
ATOM 2614 C CA . LEU B 1 149 ? -11.555 -8.211 -11.227 1 98.69 149 LEU B CA 1
ATOM 2615 C C . LEU B 1 149 ? -11.492 -9.703 -10.898 1 98.69 149 LEU B C 1
ATOM 2617 O O . LEU B 1 149 ? -10.688 -10.125 -10.07 1 98.69 149 LEU B O 1
ATOM 2621 N N . LYS B 1 150 ? -12.281 -10.547 -11.586 1 98.31 150 LYS B N 1
ATOM 2622 C CA . LYS B 1 150 ? -12.164 -11.992 -11.438 1 98.31 150 LYS B CA 1
ATOM 2623 C C . LYS B 1 150 ? -10.789 -12.484 -11.906 1 98.31 150 LYS B C 1
ATOM 2625 O O . LYS B 1 150 ? -10.141 -13.266 -11.211 1 98.31 150 LYS B O 1
ATOM 2630 N N . ARG B 1 151 ? -10.445 -12.008 -13.062 1 97.75 151 ARG B N 1
ATOM 2631 C CA . ARG B 1 151 ? -9.148 -12.398 -13.602 1 97.75 151 ARG B CA 1
ATOM 2632 C C . ARG B 1 151 ? -8.008 -11.93 -12.695 1 97.75 151 ARG B C 1
ATOM 2634 O O . ARG B 1 151 ? -7.059 -12.68 -12.445 1 97.75 151 ARG B O 1
ATOM 2641 N N . ASN B 1 152 ? -8.109 -10.688 -12.25 1 98.62 152 ASN B N 1
ATOM 2642 C CA . ASN B 1 152 ? -7.082 -10.156 -11.359 1 98.62 152 ASN B CA 1
ATOM 2643 C C . ASN B 1 152 ? -6.98 -10.969 -10.07 1 98.62 152 ASN B C 1
ATOM 2645 O O . ASN B 1 152 ? -5.883 -11.195 -9.562 1 98.62 152 ASN B O 1
ATOM 2649 N N . LEU B 1 153 ? -8.133 -11.375 -9.516 1 98.81 153 LEU B N 1
ATOM 2650 C CA . LEU B 1 153 ? -8.133 -12.258 -8.352 1 98.81 153 LEU B CA 1
ATOM 2651 C C . LEU B 1 153 ? -7.367 -13.547 -8.633 1 98.81 153 LEU B C 1
ATOM 2653 O O . LEU B 1 153 ? -6.535 -13.969 -7.832 1 98.81 153 LEU B O 1
ATOM 2657 N N . GLY B 1 154 ? -7.648 -14.156 -9.75 1 98.62 154 GLY B N 1
ATOM 2658 C CA . GLY B 1 154 ? -6.934 -15.367 -10.125 1 98.62 154 GLY B CA 1
ATOM 2659 C C . GLY B 1 154 ? -5.438 -15.156 -10.25 1 98.62 154 GLY B C 1
ATOM 2660 O O . GLY B 1 154 ? -4.652 -15.992 -9.781 1 98.62 154 GLY B O 1
ATOM 2661 N N . ILE B 1 155 ? -5.035 -14.07 -10.859 1 98.56 155 ILE B N 1
ATOM 2662 C CA . ILE B 1 155 ? -3.629 -13.734 -11.047 1 98.56 155 ILE B CA 1
ATOM 2663 C C . ILE B 1 155 ? -2.938 -13.625 -9.695 1 98.56 155 ILE B C 1
ATOM 2665 O O . ILE B 1 155 ? -1.857 -14.188 -9.492 1 98.56 155 ILE B O 1
ATOM 2669 N N . TYR B 1 156 ? -3.541 -13.023 -8.734 1 98.81 156 TYR B N 1
ATOM 2670 C CA . TYR B 1 156 ? -2.855 -12.75 -7.477 1 98.81 156 TYR B CA 1
ATOM 2671 C C . TYR B 1 156 ? -2.926 -13.953 -6.547 1 98.81 156 TYR B C 1
ATOM 2673 O O . TYR B 1 156 ? -2.061 -14.133 -5.684 1 98.81 156 TYR B O 1
ATOM 2681 N N . SER B 1 157 ? -4.012 -14.773 -6.66 1 98.81 157 SER B N 1
ATOM 2682 C CA . SER B 1 157 ? -3.957 -16.094 -6.031 1 98.81 157 SER B CA 1
ATOM 2683 C C . SER B 1 157 ? -2.744 -16.875 -6.508 1 98.81 157 SER B C 1
ATOM 2685 O O . SER B 1 157 ? -1.964 -17.391 -5.695 1 98.81 157 SER B O 1
ATOM 2687 N N . TRP B 1 158 ? -2.584 -16.906 -7.832 1 98.81 158 TRP B N 1
ATOM 2688 C CA . TRP B 1 158 ? -1.438 -17.594 -8.422 1 98.81 158 TRP B CA 1
ATOM 2689 C C . TRP B 1 158 ? -0.13 -16.938 -7.988 1 98.81 158 TRP B C 1
ATOM 2691 O O . TRP B 1 158 ? 0.812 -17.625 -7.59 1 98.81 158 TRP B O 1
ATOM 2701 N N . HIS B 1 159 ? -0.016 -15.648 -8.062 1 98.88 159 HIS B N 1
ATOM 2702 C CA . HIS B 1 159 ? 1.205 -14.906 -7.766 1 98.88 159 HIS B CA 1
ATOM 2703 C C . HIS B 1 159 ? 1.69 -15.195 -6.352 1 98.88 159 HIS B C 1
ATOM 2705 O O . HIS B 1 159 ? 2.883 -15.422 -6.133 1 98.88 159 HIS B O 1
ATOM 2711 N N . GLY B 1 160 ? 0.75 -15.148 -5.359 1 98.88 160 GLY B N 1
ATOM 2712 C CA . GLY B 1 160 ? 1.094 -15.484 -3.988 1 98.88 160 GLY B CA 1
ATOM 2713 C C . GLY B 1 160 ? 1.627 -16.891 -3.83 1 98.88 160 GLY B C 1
ATOM 2714 O O . GLY B 1 160 ? 2.684 -17.094 -3.23 1 98.88 160 GLY B O 1
ATOM 2715 N N . ARG B 1 161 ? 0.91 -17.828 -4.418 1 98.75 161 ARG B N 1
ATOM 2716 C CA . ARG B 1 161 ? 1.313 -19.234 -4.328 1 98.75 161 ARG B CA 1
ATOM 2717 C C . ARG B 1 161 ? 2.645 -19.469 -5.035 1 98.75 161 ARG B C 1
ATOM 2719 O O . ARG B 1 161 ? 3.477 -20.25 -4.562 1 98.75 161 ARG B O 1
ATOM 2726 N N . HIS B 1 162 ? 2.814 -18.812 -6.164 1 98.56 162 HIS B N 1
ATOM 2727 C CA . HIS B 1 162 ? 4.027 -18.906 -6.973 1 98.56 162 HIS B CA 1
ATOM 2728 C C . HIS B 1 162 ? 5.25 -18.469 -6.176 1 98.56 162 HIS B C 1
ATOM 2730 O O . HIS B 1 162 ? 6.242 -19.203 -6.102 1 98.56 162 HIS B O 1
ATOM 2736 N N . HIS B 1 163 ? 5.227 -17.328 -5.531 1 98.81 163 HIS B N 1
ATOM 2737 C CA . HIS B 1 163 ? 6.375 -16.812 -4.797 1 98.81 163 HIS B CA 1
ATOM 2738 C C . HIS B 1 163 ? 6.543 -17.531 -3.463 1 98.81 163 HIS B C 1
ATOM 2740 O O . HIS B 1 163 ? 7.664 -17.719 -2.986 1 98.81 163 HIS B O 1
ATOM 2746 N N . LEU B 1 164 ? 5.383 -17.984 -2.838 1 98.81 164 LEU B N 1
ATOM 2747 C CA . LEU B 1 164 ? 5.5 -18.844 -1.663 1 98.81 164 LEU B CA 1
ATOM 2748 C C . LEU B 1 164 ? 6.277 -20.109 -1.992 1 98.81 164 LEU B C 1
ATOM 2750 O O . LEU B 1 164 ? 7.133 -20.531 -1.216 1 98.81 164 LEU B O 1
ATOM 2754 N N . ALA B 1 165 ? 5.957 -20.688 -3.146 1 98.44 165 ALA B N 1
ATOM 2755 C CA . ALA B 1 165 ? 6.652 -21.891 -3.58 1 98.44 165 ALA B CA 1
ATOM 2756 C C . ALA B 1 165 ? 8.141 -21.625 -3.779 1 98.44 165 ALA B C 1
ATOM 2758 O O . ALA B 1 165 ? 8.977 -22.5 -3.516 1 98.44 165 ALA B O 1
ATOM 2759 N N . HIS B 1 166 ? 8.594 -20.453 -4.281 1 98.25 166 HIS B N 1
ATOM 2760 C CA . HIS B 1 166 ? 10.008 -20.094 -4.363 1 98.25 166 HIS B CA 1
ATOM 2761 C C . HIS B 1 166 ? 10.68 -20.188 -2.996 1 98.25 166 HIS B C 1
ATOM 2763 O O . HIS B 1 166 ? 11.781 -20.719 -2.885 1 98.25 166 HIS B O 1
ATOM 2769 N N . ILE B 1 167 ? 9.992 -19.703 -1.994 1 98.31 167 ILE B N 1
ATOM 2770 C CA . ILE B 1 167 ? 10.547 -19.688 -0.645 1 98.31 167 ILE B CA 1
ATOM 2771 C C . ILE B 1 167 ? 10.648 -21.125 -0.118 1 98.31 167 ILE B C 1
ATOM 2773 O O . ILE B 1 167 ? 11.703 -21.547 0.357 1 98.31 167 ILE B O 1
ATOM 2777 N N . GLN B 1 168 ? 9.586 -21.875 -0.267 1 97.19 168 GLN B N 1
ATOM 2778 C CA . GLN B 1 168 ? 9.484 -23.203 0.329 1 97.19 168 GLN B CA 1
ATOM 2779 C C . GLN B 1 168 ? 10.398 -24.188 -0.378 1 97.19 168 GLN B C 1
ATOM 2781 O O . GLN B 1 168 ? 10.883 -25.141 0.236 1 97.19 168 GLN B O 1
ATOM 2786 N N . ASN B 1 169 ? 10.703 -23.953 -1.656 1 95.31 169 ASN B N 1
ATOM 2787 C CA . ASN B 1 169 ? 11.492 -24.906 -2.438 1 95.31 169 ASN B CA 1
ATOM 2788 C C . ASN B 1 169 ? 12.977 -24.547 -2.43 1 95.31 169 ASN B C 1
ATOM 2790 O O . ASN B 1 169 ? 13.797 -25.281 -2.982 1 95.31 169 ASN B O 1
ATOM 2794 N N . THR B 1 170 ? 13.297 -23.406 -1.831 1 94.88 170 THR B N 1
ATOM 2795 C CA . THR B 1 170 ? 14.695 -23 -1.791 1 94.88 170 THR B CA 1
ATOM 2796 C C . THR B 1 170 ? 15.516 -23.953 -0.921 1 94.88 170 THR B C 1
ATOM 2798 O O . THR B 1 170 ? 15.117 -24.266 0.204 1 94.88 170 THR B O 1
ATOM 2801 N N . GLN B 1 171 ? 16.625 -24.469 -1.43 1 87.56 171 GLN B N 1
ATOM 2802 C CA . GLN B 1 171 ? 17.547 -25.359 -0.711 1 87.56 171 GLN B CA 1
ATOM 2803 C C . GLN B 1 171 ? 18.688 -24.562 -0.079 1 87.56 171 GLN B C 1
ATOM 2805 O O . GLN B 1 171 ? 19.328 -23.734 -0.744 1 87.56 171 GLN B O 1
ATOM 2810 N N . PHE B 1 172 ? 18.828 -24.797 1.188 1 88.88 172 PHE B N 1
ATOM 2811 C CA . PHE B 1 172 ? 19.859 -24.062 1.936 1 88.88 172 PHE B CA 1
ATOM 2812 C C . PHE B 1 172 ? 21.141 -24.891 2.035 1 88.88 172 PHE B C 1
ATOM 2814 O O . PHE B 1 172 ? 21.094 -26.109 2.025 1 88.88 172 PHE B O 1
#